Protein AF-A0A914HZN2-F1 (afdb_monomer)

Foldseek 3Di:
DDDPPPPPPPPPPPPVDPPDDDPVSVVVVVVVCVVVPVPDDDDQDPPCCCQAPLCNVFQVVQLVVQLVVLQVVCVVDNDFDADPVRHTDDDDPVSSVVSNVVSVVPQDPVRSVLSNLCNVRPDDPVCPSVCSPQQDDCPHVDHCPVVVVVVVSVVVVVVVVVVVVVVVVVVPPPDDPDPPDDDDDDDDDD

Solvent-accessible surface area (backbone atoms only — not comparable to full-atom values): 11892 Å² total; per-residue (Å²): 138,84,83,83,84,71,83,78,68,76,80,77,75,81,67,84,68,76,82,70,78,50,72,66,61,52,49,54,52,50,51,51,42,60,74,68,68,61,86,83,82,81,88,78,55,90,88,40,50,72,54,56,35,33,52,66,61,58,48,45,59,61,34,54,47,45,36,49,52,51,51,52,48,42,72,74,74,46,93,78,56,63,44,97,87,69,47,77,53,76,78,55,67,73,60,52,51,50,38,52,50,54,22,50,71,69,54,53,68,65,57,56,60,50,19,34,31,30,29,62,72,71,45,56,90,88,50,86,42,54,88,50,21,54,46,40,37,96,91,27,91,34,80,67,38,52,60,52,51,52,52,52,48,56,50,49,54,49,50,56,50,50,52,54,50,53,58,55,57,68,73,61,72,72,79,79,78,79,82,80,76,82,80,78,85,85,85,85,92,131

Structure (mmCIF, N/CA/C/O backbone):
data_AF-A0A914HZN2-F1
#
_entry.id   AF-A0A914HZN2-F1
#
loop_
_atom_site.group_PDB
_atom_site.id
_atom_site.type_symbol
_atom_site.label_atom_id
_atom_site.label_alt_id
_atom_site.label_comp_id
_atom_site.label_asym_id
_atom_site.label_entity_id
_atom_site.label_seq_id
_atom_site.pdbx_PDB_ins_code
_atom_site.Cartn_x
_atom_site.Cartn_y
_atom_site.Cartn_z
_atom_site.occupancy
_atom_site.B_iso_or_equiv
_atom_site.auth_seq_id
_atom_site.auth_comp_id
_atom_site.auth_asym_id
_atom_site.auth_atom_id
_atom_site.pdbx_PDB_model_num
ATOM 1 N N . MET A 1 1 ? 15.100 -20.086 57.185 1.00 41.56 1 MET A N 1
ATOM 2 C CA . MET A 1 1 ? 13.750 -20.554 56.815 1.00 41.56 1 MET A CA 1
ATOM 3 C C . MET A 1 1 ? 12.781 -19.550 57.388 1.00 41.56 1 MET A C 1
ATOM 5 O O . MET A 1 1 ? 12.739 -19.448 58.602 1.00 41.56 1 MET A O 1
ATOM 9 N N . SER A 1 2 ? 12.035 -18.754 56.647 1.00 44.22 2 SER A N 1
ATOM 10 C CA . SER A 1 2 ? 11.807 -18.583 55.203 1.00 44.22 2 SER A CA 1
ATOM 11 C C . SER A 1 2 ? 10.499 -17.806 55.208 1.00 44.22 2 SER A C 1
ATOM 13 O O . SER A 1 2 ? 9.574 -18.352 55.788 1.00 44.22 2 SER A O 1
ATOM 15 N N . ASP A 1 3 ? 10.451 -16.584 54.679 1.00 38.59 3 ASP A N 1
ATOM 16 C CA . ASP A 1 3 ? 9.211 -15.902 54.242 1.00 38.59 3 ASP A CA 1
ATOM 17 C C . ASP A 1 3 ? 9.520 -14.572 53.503 1.00 38.59 3 ASP A C 1
ATOM 19 O O . ASP A 1 3 ? 8.666 -13.698 53.390 1.00 38.59 3 ASP A O 1
ATOM 23 N N . GLU A 1 4 ? 10.734 -14.406 52.953 1.00 42.41 4 GLU A N 1
ATOM 24 C CA . GLU A 1 4 ? 11.092 -13.257 52.090 1.00 42.41 4 GLU A CA 1
ATOM 25 C C . GLU A 1 4 ? 10.932 -13.565 50.583 1.00 42.41 4 GLU A C 1
ATOM 27 O O . GLU A 1 4 ? 11.122 -12.690 49.746 1.00 42.41 4 GLU A O 1
ATOM 32 N N . ASP A 1 5 ? 10.487 -14.773 50.213 1.00 40.59 5 ASP A N 1
ATOM 33 C CA . ASP A 1 5 ? 10.400 -15.236 48.815 1.00 40.59 5 ASP A CA 1
ATOM 34 C C . ASP A 1 5 ? 8.997 -15.091 48.175 1.00 40.59 5 ASP A C 1
ATOM 36 O O . ASP A 1 5 ? 8.649 -15.842 47.261 1.00 40.59 5 ASP A O 1
ATOM 40 N N . SER A 1 6 ? 8.156 -14.144 48.625 1.00 42.09 6 SER A N 1
ATOM 41 C CA . SER A 1 6 ? 6.811 -13.935 48.035 1.00 42.09 6 SER A CA 1
ATOM 42 C C . SER A 1 6 ? 6.594 -12.620 47.278 1.00 42.09 6 SER A C 1
ATOM 44 O O . SER A 1 6 ? 5.532 -12.437 46.683 1.00 42.09 6 SER A O 1
ATOM 46 N N . GLU A 1 7 ? 7.612 -11.765 47.130 1.00 36.56 7 GLU A N 1
ATOM 47 C CA . GLU A 1 7 ? 7.589 -10.667 46.140 1.00 36.56 7 GLU A CA 1
ATOM 48 C C . GLU A 1 7 ? 7.890 -11.173 44.711 1.00 36.56 7 GLU A C 1
ATOM 50 O O . GLU A 1 7 ? 8.587 -10.568 43.899 1.00 36.56 7 GLU A O 1
ATOM 55 N N . LEU A 1 8 ? 7.269 -12.305 44.372 1.00 39.31 8 LEU A N 1
ATOM 56 C CA . LEU A 1 8 ? 6.990 -12.748 43.016 1.00 39.31 8 LEU A CA 1
ATOM 57 C C . LEU A 1 8 ? 5.826 -11.934 42.446 1.00 39.31 8 LEU A C 1
ATOM 59 O O . LEU A 1 8 ? 4.729 -12.441 42.233 1.00 39.31 8 LEU A O 1
ATOM 63 N N . VAL A 1 9 ? 6.089 -10.681 42.095 1.00 35.50 9 VAL A N 1
ATOM 64 C CA . VAL A 1 9 ? 5.456 -10.095 40.912 1.00 35.50 9 VAL A CA 1
ATOM 65 C C . VAL A 1 9 ? 6.556 -9.396 40.144 1.00 35.50 9 VAL A C 1
ATOM 67 O O . VAL A 1 9 ? 6.756 -8.189 40.245 1.00 35.50 9 VAL A O 1
ATOM 70 N N . 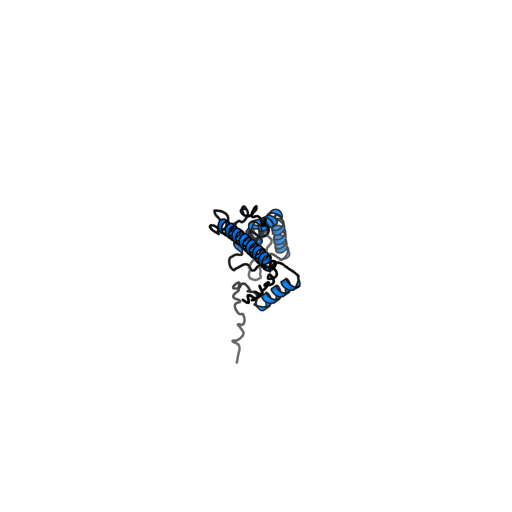GLN A 1 10 ? 7.287 -10.208 39.374 1.00 35.41 10 GLN A N 1
ATOM 71 C CA . GLN A 1 10 ? 8.093 -9.758 38.250 1.00 35.41 10 GLN A CA 1
ATOM 72 C C . GLN A 1 10 ? 7.369 -8.601 37.564 1.00 35.41 10 GLN A C 1
ATOM 74 O O . GLN A 1 10 ? 6.311 -8.784 36.952 1.00 35.41 10 GLN A O 1
ATOM 79 N N . GLN A 1 11 ? 7.954 -7.412 37.687 1.00 33.88 11 GLN A N 1
ATOM 80 C CA . GLN A 1 11 ? 7.671 -6.279 36.830 1.00 33.88 11 GLN A CA 1
ATOM 81 C C . GLN A 1 11 ? 7.782 -6.784 35.393 1.00 33.88 11 GLN A C 1
ATOM 83 O O . GLN A 1 11 ? 8.871 -7.012 34.867 1.00 33.88 11 GLN A O 1
ATOM 88 N N . ARG A 1 12 ? 6.629 -7.043 34.773 1.00 36.19 12 ARG A N 1
ATOM 89 C CA . ARG A 1 12 ? 6.537 -7.284 33.341 1.00 36.19 12 ARG A CA 1
ATOM 90 C C . ARG A 1 12 ? 6.877 -5.963 32.680 1.00 36.19 12 ARG A C 1
ATOM 92 O O . ARG A 1 12 ? 6.016 -5.113 32.483 1.00 36.19 12 ARG A O 1
ATOM 99 N N . ASP A 1 13 ? 8.153 -5.804 32.380 1.00 36.88 13 ASP A N 1
ATOM 100 C CA . ASP A 1 13 ? 8.644 -4.830 31.429 1.00 36.88 13 ASP A CA 1
ATOM 101 C C . ASP A 1 13 ? 8.030 -5.187 30.065 1.00 36.88 13 ASP A C 1
ATOM 103 O O . ASP A 1 13 ? 8.506 -6.063 29.337 1.00 36.88 13 ASP A O 1
ATOM 107 N N . ILE A 1 14 ? 6.884 -4.571 29.751 1.00 39.12 14 ILE A N 1
ATOM 108 C CA . ILE A 1 14 ? 6.213 -4.653 28.446 1.00 39.12 14 ILE A CA 1
ATOM 109 C C . ILE A 1 14 ? 6.992 -3.751 27.480 1.00 39.12 14 ILE A C 1
ATOM 111 O O . ILE A 1 14 ? 6.472 -2.819 26.866 1.00 39.12 14 ILE A O 1
ATOM 115 N N . SER A 1 15 ? 8.281 -4.033 27.326 1.00 40.44 15 SER A N 1
ATOM 116 C CA . SER A 1 15 ? 9.010 -3.623 26.145 1.00 40.44 15 SER A CA 1
ATOM 117 C C . SER A 1 15 ? 8.445 -4.452 25.000 1.00 40.44 15 SER A C 1
ATOM 119 O O . SER A 1 15 ? 8.522 -5.683 25.001 1.00 40.44 15 SER A O 1
ATOM 121 N N . LYS A 1 16 ? 7.795 -3.779 24.046 1.00 44.03 16 LYS A N 1
ATOM 122 C CA . LYS A 1 16 ? 7.265 -4.349 22.802 1.00 44.03 16 LYS A CA 1
ATOM 123 C C . LYS A 1 16 ? 8.414 -4.955 21.983 1.00 44.03 16 LYS A C 1
ATOM 125 O O . LYS A 1 16 ? 8.830 -4.390 20.973 1.00 44.03 16 LYS A O 1
ATOM 130 N N . LYS A 1 17 ? 8.946 -6.106 22.396 1.00 43.09 17 LYS A N 1
ATOM 131 C CA . LYS A 1 17 ? 9.848 -6.905 21.574 1.00 43.09 17 LYS A CA 1
ATOM 132 C C . LYS A 1 17 ? 9.019 -7.406 20.402 1.00 43.09 17 LYS A C 1
ATOM 134 O O . LYS A 1 17 ? 8.097 -8.199 20.578 1.00 43.09 17 LYS A O 1
ATOM 139 N N . ARG A 1 18 ? 9.321 -6.911 19.200 1.00 47.50 18 ARG A N 1
ATOM 140 C CA . ARG A 1 18 ? 8.868 -7.553 17.964 1.00 47.50 18 ARG A CA 1
ATOM 141 C C . ARG A 1 18 ? 9.298 -9.017 18.066 1.00 47.50 18 ARG A C 1
ATOM 143 O O . ARG A 1 18 ? 10.497 -9.279 18.122 1.00 47.50 18 ARG A O 1
ATOM 150 N N . ARG A 1 19 ? 8.345 -9.948 18.158 1.00 70.50 19 ARG A N 1
ATOM 151 C CA . ARG A 1 19 ? 8.640 -11.379 18.051 1.00 70.50 19 ARG A CA 1
ATOM 152 C C . ARG A 1 19 ? 9.216 -11.587 16.656 1.00 70.50 19 ARG A C 1
ATOM 154 O O . ARG A 1 19 ? 8.522 -11.386 15.664 1.00 70.50 19 ARG A O 1
ATOM 161 N N . ILE A 1 20 ? 10.506 -11.879 16.592 1.00 68.50 20 ILE A N 1
ATOM 162 C CA . ILE A 1 20 ? 11.148 -12.296 15.353 1.00 68.50 20 ILE A CA 1
ATOM 163 C C . ILE A 1 20 ? 10.803 -13.773 15.202 1.00 68.50 20 ILE A C 1
ATOM 165 O O . ILE A 1 20 ? 10.992 -14.525 16.158 1.00 68.50 20 ILE A O 1
ATOM 169 N N . PHE A 1 21 ? 10.270 -14.160 14.042 1.00 74.06 21 PHE A N 1
ATOM 170 C CA . PHE A 1 21 ? 10.053 -15.571 13.734 1.00 74.06 21 PHE A CA 1
ATOM 171 C C . PHE A 1 21 ? 11.355 -16.347 13.927 1.00 74.06 21 PHE A C 1
ATOM 173 O O . PHE A 1 21 ? 12.419 -15.884 13.489 1.00 74.06 21 PHE A O 1
ATOM 180 N N . THR A 1 22 ? 11.276 -17.504 14.577 1.00 82.56 22 THR A N 1
ATOM 181 C CA . THR A 1 22 ? 12.415 -18.414 14.698 1.00 82.56 22 THR A CA 1
ATOM 182 C C . THR A 1 22 ? 12.832 -18.914 13.314 1.00 82.56 22 THR A C 1
ATOM 184 O O . THR A 1 22 ? 12.123 -18.737 12.320 1.00 82.56 22 THR A O 1
ATOM 187 N N . ILE A 1 23 ? 14.027 -19.496 13.217 1.00 77.62 23 ILE A N 1
ATOM 188 C CA . ILE A 1 23 ? 14.482 -20.102 11.959 1.00 77.62 23 ILE A CA 1
ATOM 189 C C . ILE A 1 23 ? 13.521 -21.225 11.550 1.00 77.62 23 ILE A C 1
ATOM 191 O O . ILE A 1 23 ? 13.118 -21.267 10.392 1.00 77.62 23 ILE A O 1
ATOM 195 N N . ASP A 1 24 ? 13.082 -22.040 12.509 1.00 81.69 24 ASP A N 1
ATOM 196 C CA . ASP A 1 24 ? 12.152 -23.147 12.271 1.00 81.69 24 ASP A CA 1
ATOM 197 C C . ASP A 1 24 ? 10.799 -22.650 11.746 1.00 81.69 24 ASP A C 1
ATOM 199 O O . ASP A 1 24 ? 10.333 -23.120 10.714 1.00 81.69 24 ASP A O 1
ATOM 203 N N . GLU A 1 25 ? 10.227 -21.606 12.359 1.00 83.31 25 GLU A N 1
ATOM 204 C CA . GLU A 1 25 ? 8.972 -20.994 11.891 1.00 83.31 25 GLU A CA 1
ATOM 205 C C . GLU A 1 25 ? 9.106 -20.451 10.453 1.00 83.31 25 GLU A C 1
ATOM 207 O O . GLU A 1 25 ? 8.170 -20.524 9.659 1.00 83.31 25 GLU A O 1
ATOM 212 N N . LYS A 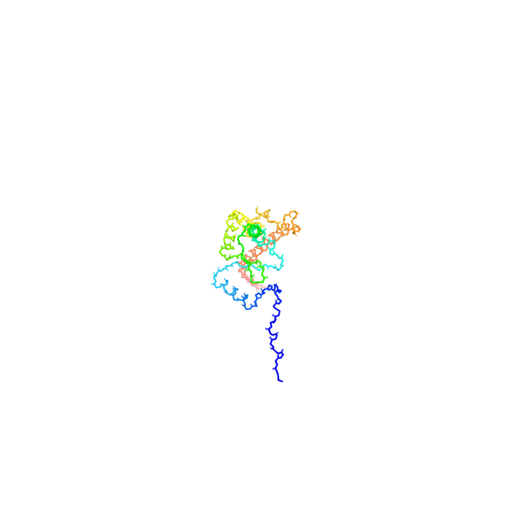1 26 ? 10.275 -19.908 10.080 1.00 81.56 26 LYS A N 1
ATOM 213 C CA . LYS A 1 26 ? 10.520 -19.449 8.701 1.00 81.56 26 LYS A CA 1
ATOM 214 C C . LYS A 1 26 ? 10.628 -20.615 7.721 1.00 81.56 26 LYS A C 1
ATOM 216 O O . LYS A 1 26 ? 10.146 -20.488 6.598 1.00 81.56 26 LYS A O 1
ATOM 221 N N . LEU A 1 27 ? 11.267 -21.715 8.119 1.00 82.56 27 LEU A N 1
ATOM 222 C CA . LEU A 1 27 ? 11.398 -22.914 7.289 1.00 82.56 27 LEU A CA 1
ATOM 223 C C . LEU A 1 27 ? 10.036 -23.566 7.040 1.00 82.56 27 LEU A C 1
ATOM 225 O O . LEU A 1 27 ? 9.721 -23.858 5.891 1.00 82.56 27 LEU A O 1
ATOM 229 N N . GLU A 1 28 ? 9.191 -23.675 8.068 1.00 88.00 28 GLU A N 1
ATOM 230 C CA . GLU A 1 28 ? 7.821 -24.185 7.933 1.00 88.00 28 GLU A CA 1
ATOM 231 C C . GLU A 1 28 ? 7.002 -23.376 6.917 1.00 88.00 28 GLU A C 1
ATOM 233 O O . GLU A 1 28 ? 6.305 -23.943 6.076 1.00 88.00 28 GLU A O 1
ATOM 238 N N . VAL A 1 29 ? 7.126 -22.044 6.935 1.00 83.56 29 VAL A N 1
ATOM 239 C CA . VAL A 1 29 ? 6.466 -21.175 5.948 1.00 83.56 29 VAL A CA 1
ATOM 240 C C . VAL A 1 29 ? 7.005 -21.420 4.537 1.00 83.56 29 VAL A C 1
ATOM 242 O O . VAL A 1 29 ? 6.224 -21.481 3.588 1.00 83.56 29 VAL A O 1
ATOM 245 N N . LEU A 1 30 ? 8.321 -21.576 4.368 1.00 81.44 30 LEU A N 1
ATOM 246 C CA . LEU A 1 30 ? 8.914 -21.853 3.055 1.00 81.44 30 LEU A CA 1
ATOM 247 C C . LEU A 1 30 ? 8.470 -23.212 2.506 1.00 81.44 30 LEU A C 1
ATOM 249 O O . LEU A 1 30 ? 8.163 -23.319 1.319 1.00 81.44 30 LEU A O 1
ATOM 253 N N . ASP A 1 31 ? 8.397 -24.233 3.352 1.00 85.62 31 ASP A N 1
ATOM 254 C CA . ASP A 1 31 ? 7.941 -25.565 2.957 1.00 85.62 31 ASP A CA 1
ATOM 255 C C . ASP A 1 31 ? 6.438 -25.579 2.647 1.00 85.62 31 ASP A C 1
ATOM 257 O O . ASP A 1 31 ? 6.000 -26.204 1.674 1.00 85.62 31 ASP A O 1
ATOM 261 N N . PHE A 1 32 ? 5.642 -24.797 3.379 1.00 86.88 32 PHE A N 1
ATOM 262 C CA . PHE A 1 32 ? 4.246 -24.541 3.034 1.00 86.88 32 PHE A CA 1
ATOM 263 C C . PHE A 1 32 ? 4.108 -23.886 1.647 1.00 86.88 32 PHE A C 1
ATOM 265 O O . PHE A 1 32 ? 3.322 -24.351 0.822 1.00 86.88 32 PHE A O 1
ATOM 272 N N . ILE A 1 33 ? 4.901 -22.850 1.348 1.00 83.25 33 ILE A N 1
ATOM 273 C CA . ILE A 1 33 ? 4.879 -22.162 0.044 1.00 83.25 33 ILE A CA 1
ATOM 274 C C . ILE A 1 33 ? 5.223 -23.133 -1.095 1.00 83.25 33 ILE A C 1
ATOM 276 O O . ILE A 1 33 ? 4.515 -23.176 -2.104 1.00 83.25 33 ILE A O 1
ATOM 280 N N . LYS A 1 34 ? 6.265 -23.955 -0.910 1.00 81.25 34 LYS A N 1
ATOM 281 C CA . LYS A 1 34 ? 6.685 -24.971 -1.889 1.00 81.25 34 LYS A CA 1
ATOM 282 C C . LYS A 1 34 ? 5.604 -26.030 -2.115 1.00 81.25 34 LYS A C 1
ATOM 284 O O . LYS A 1 34 ? 5.332 -26.387 -3.258 1.00 81.25 34 LYS A O 1
ATOM 289 N N . SER A 1 35 ? 4.967 -26.513 -1.046 1.00 86.31 35 SER A N 1
ATOM 290 C CA . SER A 1 35 ? 3.929 -27.555 -1.131 1.00 86.31 35 SER A CA 1
ATOM 291 C C . SER A 1 35 ? 2.637 -27.087 -1.810 1.00 86.31 35 SER A C 1
ATOM 293 O O . SER A 1 35 ? 1.926 -27.908 -2.384 1.00 86.31 35 SER A O 1
ATOM 295 N N . HIS A 1 36 ? 2.352 -25.781 -1.818 1.00 83.31 36 HIS A N 1
ATOM 296 C CA . HIS A 1 36 ? 1.136 -25.214 -2.415 1.00 83.31 36 HIS A CA 1
ATOM 297 C C . HIS A 1 36 ? 1.322 -24.697 -3.850 1.00 83.31 36 HIS A C 1
ATOM 299 O O . HIS A 1 36 ? 0.460 -23.987 -4.364 1.00 83.31 36 HIS A O 1
ATOM 305 N N . SER A 1 37 ? 2.415 -25.067 -4.530 1.00 74.38 37 SER A N 1
ATOM 306 C CA . SER A 1 37 ? 2.682 -24.678 -5.928 1.00 74.38 37 SER A CA 1
ATOM 307 C C . SER A 1 37 ? 2.645 -23.162 -6.174 1.00 74.38 37 SER A C 1
ATOM 309 O O . SER A 1 37 ? 2.276 -22.714 -7.262 1.00 74.38 37 SER A O 1
ATOM 311 N N . ILE A 1 38 ? 3.038 -22.354 -5.185 1.00 75.19 38 ILE A N 1
ATOM 312 C CA . ILE A 1 38 ? 3.306 -20.931 -5.408 1.00 75.19 38 ILE A CA 1
ATOM 313 C C . ILE A 1 38 ? 4.597 -20.864 -6.232 1.00 75.19 38 ILE A C 1
ATOM 315 O O . ILE A 1 38 ? 5.691 -21.047 -5.705 1.00 75.19 38 ILE A O 1
ATOM 319 N N . LYS A 1 39 ? 4.447 -20.688 -7.549 1.00 64.19 39 LYS A N 1
ATOM 320 C CA . LYS A 1 39 ? 5.543 -20.816 -8.525 1.00 64.19 39 LYS A CA 1
ATOM 321 C C . LYS A 1 39 ? 6.566 -19.684 -8.445 1.00 64.19 39 LYS A C 1
ATOM 323 O O . LYS A 1 39 ? 7.721 -19.891 -8.792 1.00 64.19 39 LYS A O 1
ATOM 328 N N . GLU A 1 40 ? 6.150 -18.513 -7.971 1.00 70.31 40 GLU A N 1
ATOM 329 C CA . GLU A 1 40 ? 6.962 -17.299 -7.991 1.00 70.31 40 GLU A CA 1
ATOM 330 C C . GLU A 1 40 ? 6.923 -16.626 -6.619 1.00 70.31 40 GLU A C 1
ATOM 332 O O . GLU A 1 40 ? 5.993 -15.899 -6.269 1.00 70.31 40 GLU A O 1
ATOM 337 N N . ALA A 1 41 ? 7.945 -16.903 -5.813 1.00 73.69 41 ALA A 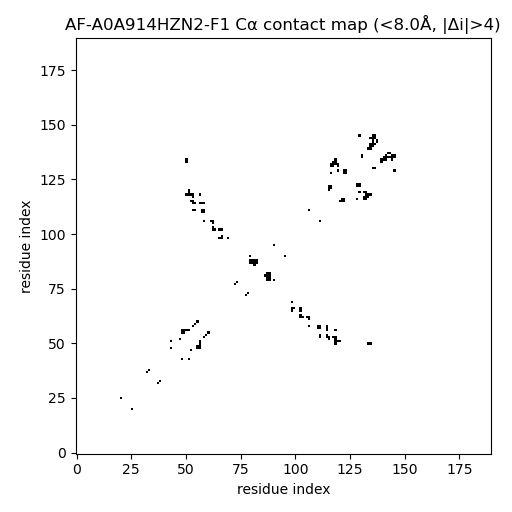N 1
ATOM 338 C CA . ALA A 1 41 ? 8.211 -16.203 -4.566 1.00 73.69 41 ALA A CA 1
ATOM 339 C C . ALA A 1 41 ? 9.581 -15.530 -4.678 1.00 73.69 41 ALA A C 1
ATOM 341 O O . ALA A 1 41 ? 10.564 -16.181 -5.027 1.00 73.69 41 ALA A O 1
ATOM 342 N N . THR A 1 42 ? 9.650 -14.234 -4.371 1.00 77.50 42 THR A N 1
ATOM 343 C CA . THR A 1 42 ? 10.908 -13.478 -4.383 1.00 77.50 42 THR A CA 1
ATOM 344 C C . THR A 1 42 ? 11.294 -13.050 -2.973 1.00 77.50 42 THR A C 1
ATOM 346 O O . THR A 1 42 ? 10.437 -12.706 -2.153 1.00 77.50 42 THR A O 1
ATOM 349 N N . ILE A 1 43 ? 12.592 -13.066 -2.675 1.00 83.00 43 ILE A N 1
ATOM 350 C CA . ILE A 1 43 ? 13.113 -12.590 -1.392 1.00 83.00 43 ILE A CA 1
ATOM 351 C C . ILE A 1 43 ? 13.293 -11.077 -1.490 1.00 83.00 43 ILE A C 1
ATOM 353 O O . ILE A 1 43 ? 14.122 -10.591 -2.254 1.00 83.00 43 ILE A O 1
ATOM 357 N N . VAL A 1 44 ? 12.546 -10.324 -0.683 1.00 86.00 44 VAL A N 1
ATOM 358 C CA . VAL A 1 44 ? 12.720 -8.870 -0.575 1.00 86.00 44 VAL A CA 1
ATOM 359 C C . VAL A 1 44 ? 13.869 -8.571 0.395 1.00 86.00 44 VAL A C 1
ATOM 361 O O . VAL A 1 44 ? 13.774 -8.947 1.568 1.00 86.00 44 VAL A O 1
ATOM 364 N N . PRO A 1 45 ? 14.939 -7.876 -0.036 1.00 86.75 45 PRO A N 1
ATOM 365 C CA . PRO A 1 45 ? 16.029 -7.512 0.859 1.00 86.75 45 PRO A CA 1
ATOM 366 C C . PRO A 1 45 ? 15.571 -6.592 1.998 1.00 86.75 45 PRO A C 1
ATOM 368 O O . PRO A 1 45 ? 14.596 -5.838 1.890 1.00 86.75 45 PRO A O 1
ATOM 371 N N . GLY A 1 46 ? 16.315 -6.616 3.104 1.00 86.94 46 GLY A N 1
ATOM 372 C CA . GLY A 1 46 ? 16.056 -5.738 4.244 1.00 86.94 46 GLY A CA 1
ATOM 373 C C . GLY A 1 46 ? 16.060 -4.261 3.836 1.00 86.94 46 GLY A C 1
ATOM 374 O O . GLY A 1 46 ? 16.971 -3.794 3.164 1.00 86.94 46 GLY A O 1
ATOM 375 N N . GLY A 1 47 ? 15.031 -3.513 4.244 1.00 88.69 47 GLY A N 1
ATOM 376 C CA . GLY A 1 47 ? 14.893 -2.087 3.919 1.00 88.69 47 GLY A CA 1
ATOM 377 C C . GLY A 1 47 ? 14.265 -1.785 2.552 1.00 88.69 47 GLY A C 1
ATOM 378 O O . GLY A 1 47 ? 13.953 -0.622 2.289 1.00 88.69 47 GLY A O 1
ATOM 379 N N . CYS A 1 48 ? 14.005 -2.804 1.723 1.00 90.12 48 CYS A N 1
ATOM 380 C CA . CYS A 1 48 ? 13.402 -2.635 0.397 1.00 90.12 48 CYS A CA 1
ATOM 381 C C . CYS A 1 48 ? 11.868 -2.675 0.392 1.00 90.12 48 CYS A C 1
ATOM 383 O O . CYS A 1 48 ? 11.255 -2.281 -0.596 1.00 90.12 48 CYS A O 1
ATOM 385 N N . THR A 1 49 ? 11.233 -3.072 1.498 1.00 90.44 49 THR A N 1
ATOM 386 C CA . THR A 1 49 ? 9.769 -3.099 1.675 1.00 90.44 49 THR A CA 1
ATOM 387 C C . THR A 1 49 ? 9.068 -1.838 1.165 1.00 90.44 49 THR A C 1
ATOM 389 O O . THR A 1 49 ? 8.110 -1.919 0.403 1.00 90.44 49 THR A O 1
ATOM 392 N N . LYS A 1 50 ? 9.602 -0.661 1.512 1.00 90.69 50 LYS A N 1
ATOM 393 C CA . LYS A 1 50 ? 9.060 0.651 1.122 1.00 90.69 50 LYS A CA 1
ATOM 394 C C . LYS A 1 50 ? 9.145 0.959 -0.378 1.00 90.69 50 LYS A C 1
ATOM 396 O O . LYS A 1 50 ? 8.672 2.007 -0.796 1.00 90.69 50 LYS A O 1
ATOM 401 N N . PHE A 1 51 ? 9.798 0.107 -1.162 1.00 92.50 51 PHE A N 1
ATOM 402 C CA . PHE A 1 51 ? 9.931 0.255 -2.607 1.00 92.50 51 PHE A CA 1
ATOM 403 C C . PHE A 1 51 ? 9.095 -0.778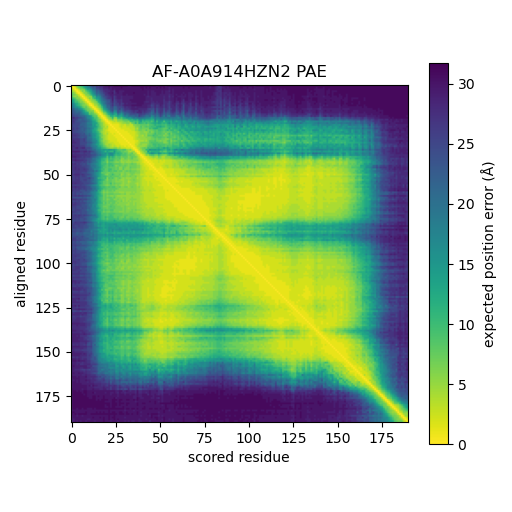 -3.352 1.00 92.50 51 PHE A C 1
ATOM 405 O O . PHE A 1 51 ? 8.402 -0.413 -4.293 1.00 92.50 51 PHE A O 1
ATOM 412 N N . VAL A 1 52 ? 9.144 -2.039 -2.920 1.00 92.38 52 VAL A N 1
ATOM 413 C CA . VAL A 1 52 ? 8.605 -3.156 -3.709 1.00 92.38 52 VAL A CA 1
ATOM 414 C C . VAL A 1 52 ? 7.359 -3.805 -3.110 1.00 92.38 52 VAL A C 1
ATOM 416 O O . VAL A 1 52 ? 6.713 -4.591 -3.788 1.00 92.38 52 VAL A O 1
ATOM 419 N N . GLN A 1 53 ? 6.976 -3.512 -1.861 1.00 93.31 53 GLN A N 1
ATOM 420 C CA . GLN A 1 53 ? 5.765 -4.096 -1.271 1.00 93.31 53 GLN A CA 1
ATOM 421 C C . GLN A 1 53 ? 4.569 -3.163 -1.458 1.00 93.31 53 GLN A C 1
ATOM 423 O O . GLN A 1 53 ? 4.414 -2.164 -0.755 1.00 93.31 53 GLN A O 1
ATOM 428 N N . ALA A 1 54 ? 3.684 -3.545 -2.380 1.00 95.06 54 ALA A N 1
ATOM 429 C CA . ALA A 1 54 ? 2.503 -2.791 -2.802 1.00 95.06 54 ALA A CA 1
ATOM 430 C C . ALA A 1 54 ? 1.649 -2.265 -1.631 1.00 95.06 54 ALA A C 1
ATOM 432 O O . ALA A 1 54 ? 1.221 -1.105 -1.624 1.00 95.06 54 ALA A O 1
ATOM 433 N N . ALA A 1 55 ? 1.487 -3.093 -0.594 1.00 94.81 55 ALA A N 1
ATOM 434 C CA . ALA A 1 55 ? 0.803 -2.725 0.638 1.00 94.81 55 ALA A CA 1
ATOM 435 C C . ALA A 1 55 ? 1.430 -1.516 1.330 1.00 94.81 55 ALA A C 1
ATOM 437 O O . ALA A 1 55 ? 0.759 -0.501 1.533 1.00 94.81 55 ALA A O 1
ATOM 438 N N . ASP A 1 56 ? 2.712 -1.618 1.676 1.00 94.00 56 ASP A N 1
ATOM 439 C CA . ASP A 1 56 ? 3.425 -0.580 2.414 1.00 94.00 56 ASP A CA 1
ATOM 440 C C . ASP A 1 56 ? 3.604 0.698 1.601 1.00 94.00 56 ASP A C 1
ATOM 442 O O . ASP A 1 56 ? 3.546 1.785 2.173 1.00 94.00 56 ASP A O 1
ATOM 446 N N . VAL A 1 57 ? 3.741 0.580 0.279 1.00 93.50 57 VAL A N 1
ATOM 447 C CA . VAL A 1 57 ? 3.849 1.731 -0.624 1.00 93.50 57 VAL A CA 1
ATOM 448 C C . VAL A 1 57 ? 2.534 2.501 -0.723 1.00 93.50 57 VAL A C 1
ATOM 450 O O . VAL A 1 57 ? 2.537 3.728 -0.681 1.00 93.50 57 VAL A O 1
ATOM 453 N N . SER A 1 58 ? 1.398 1.813 -0.875 1.00 95.75 58 SER A N 1
ATOM 454 C CA . SER A 1 58 ? 0.191 2.481 -1.384 1.00 95.75 58 SER A CA 1
ATOM 455 C C . SER A 1 58 ? -0.963 2.593 -0.399 1.00 95.75 58 SER A C 1
ATOM 457 O O . SER A 1 58 ? -1.596 3.653 -0.330 1.00 95.75 58 SER A O 1
ATOM 459 N N . TRP A 1 59 ? -1.308 1.519 0.314 1.00 96.75 59 TRP A N 1
ATOM 460 C CA . TRP A 1 59 ? -2.600 1.436 1.009 1.00 96.75 59 TRP A CA 1
ATOM 461 C C . TRP A 1 59 ? -2.516 1.122 2.504 1.00 96.75 59 TRP A C 1
ATOM 463 O O . TRP A 1 59 ? -3.451 1.446 3.232 1.00 96.75 59 TRP A O 1
ATOM 473 N N . ASN A 1 60 ? -1.392 0.615 3.013 1.00 96.50 60 ASN A N 1
ATOM 474 C CA . ASN A 1 60 ? -1.229 0.328 4.440 1.00 96.50 60 ASN A CA 1
ATOM 475 C C . ASN A 1 60 ? -1.255 1.611 5.293 1.00 96.50 60 ASN A C 1
ATOM 477 O O . ASN A 1 60 ? -1.831 1.635 6.380 1.00 96.50 60 ASN A O 1
ATOM 481 N N . ALA A 1 61 ? -0.660 2.701 4.795 1.00 96.06 61 ALA A N 1
ATOM 482 C CA . ALA A 1 61 ? -0.687 4.000 5.467 1.00 96.06 61 ALA A CA 1
ATOM 483 C C . ALA A 1 61 ? -2.116 4.565 5.627 1.00 96.06 61 ALA A C 1
ATOM 485 O O . ALA A 1 61 ? -2.504 4.819 6.770 1.00 96.06 61 ALA A O 1
ATOM 486 N N . PRO A 1 62 ? -2.930 4.722 4.560 1.00 97.56 62 PRO A N 1
ATOM 487 C CA . PRO A 1 62 ? -4.30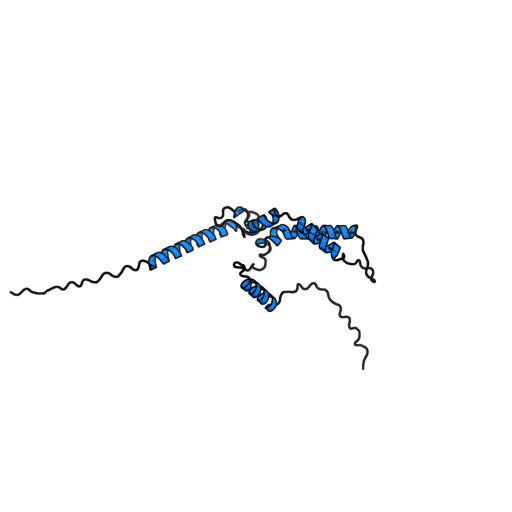9 5.191 4.711 1.00 97.56 62 PRO A CA 1
ATOM 488 C C . PRO A 1 62 ? -5.192 4.212 5.497 1.00 97.56 62 PRO A C 1
ATOM 490 O O . PRO A 1 62 ? -5.991 4.663 6.313 1.00 97.56 62 PRO A O 1
ATOM 493 N N . PHE A 1 63 ? -4.992 2.898 5.357 1.00 98.38 63 P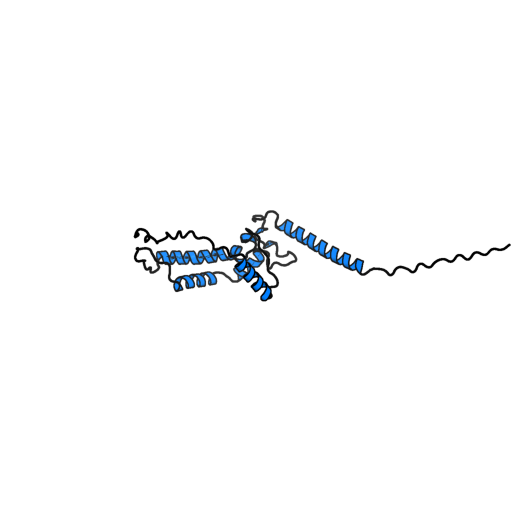HE A N 1
ATOM 494 C CA . PHE A 1 63 ? -5.678 1.892 6.176 1.00 98.38 63 PHE A CA 1
ATOM 495 C C . PHE A 1 63 ? -5.428 2.117 7.679 1.00 98.38 63 PHE A C 1
ATOM 497 O O . PHE A 1 63 ? -6.362 2.278 8.468 1.00 98.38 63 PHE A O 1
ATOM 504 N N . LYS A 1 64 ? -4.154 2.235 8.083 1.00 97.62 64 LYS A N 1
ATOM 505 C CA . LYS A 1 64 ? -3.767 2.533 9.474 1.00 97.62 64 LYS A CA 1
ATOM 506 C C . LYS A 1 64 ? -4.268 3.900 9.940 1.00 97.62 64 LYS A C 1
ATOM 508 O O . LYS A 1 64 ? -4.624 4.047 11.108 1.00 97.62 64 LYS A O 1
ATOM 513 N N . ALA A 1 65 ? -4.282 4.899 9.057 1.00 98.31 65 ALA A N 1
ATOM 514 C CA . ALA A 1 65 ? -4.787 6.232 9.372 1.00 98.31 65 ALA A CA 1
ATOM 515 C C . ALA A 1 65 ? -6.292 6.209 9.672 1.00 98.31 65 ALA A C 1
ATOM 517 O O . ALA A 1 65 ? -6.717 6.819 10.648 1.00 98.31 65 ALA A O 1
ATOM 518 N N . LYS A 1 66 ? -7.082 5.446 8.908 1.00 98.31 66 LYS A N 1
ATOM 519 C CA . LYS A 1 66 ? -8.525 5.306 9.134 1.00 98.31 66 LYS A CA 1
ATOM 520 C C . LYS A 1 66 ? -8.848 4.589 10.447 1.00 98.31 66 LYS A C 1
ATOM 522 O O . LYS A 1 66 ? -9.748 5.017 11.164 1.00 98.31 66 LYS A O 1
ATOM 527 N N . ILE A 1 67 ? -8.093 3.549 10.812 1.00 98.06 67 ILE A N 1
ATOM 528 C CA . ILE A 1 67 ? -8.227 2.905 12.135 1.00 98.06 67 ILE A CA 1
ATOM 529 C C . ILE A 1 67 ? -7.878 3.897 13.250 1.00 98.06 67 ILE A C 1
ATOM 531 O O . ILE A 1 67 ? -8.592 3.984 14.246 1.00 98.06 67 ILE A O 1
ATOM 535 N N . ARG A 1 68 ? -6.797 4.671 13.084 1.00 97.88 68 ARG A N 1
ATOM 536 C CA . ARG A 1 68 ? -6.392 5.685 14.066 1.00 97.88 68 ARG A CA 1
ATOM 537 C C . ARG A 1 68 ? -7.467 6.755 14.256 1.00 97.88 68 ARG A C 1
ATOM 539 O O . ARG A 1 68 ? -7.792 7.060 15.394 1.00 97.88 68 ARG A O 1
ATOM 546 N N . GLN A 1 69 ? -8.043 7.256 13.166 1.00 98.12 69 GLN A N 1
ATOM 547 C CA . GLN A 1 69 ? -9.133 8.230 13.209 1.00 98.12 69 GLN A CA 1
ATOM 548 C C . GLN A 1 69 ? -10.330 7.703 14.014 1.00 98.12 69 GLN A C 1
ATOM 550 O O . GLN A 1 69 ? -10.868 8.414 14.853 1.00 98.12 69 GLN A O 1
ATOM 555 N N . GLN A 1 70 ? -10.730 6.448 13.790 1.00 97.44 70 GLN A N 1
ATOM 556 C CA . GLN A 1 70 ? -11.845 5.833 14.520 1.00 97.44 70 GLN A CA 1
ATOM 557 C C . GLN A 1 70 ? -11.526 5.616 16.001 1.00 97.44 70 GLN A C 1
ATOM 559 O O . GLN A 1 70 ? -12.379 5.823 16.860 1.00 97.44 70 GLN A O 1
ATOM 564 N N . TYR A 1 71 ? -10.283 5.250 16.315 1.00 96.06 71 TYR A N 1
ATOM 565 C CA . TYR A 1 71 ? -9.829 5.168 17.697 1.00 96.06 71 TYR A CA 1
ATOM 566 C C . TYR A 1 71 ? -9.867 6.534 18.394 1.00 96.06 71 TYR A C 1
ATOM 568 O O . TYR A 1 71 ? -10.318 6.620 19.532 1.00 96.06 71 TYR A O 1
ATOM 576 N N . GLU A 1 72 ? -9.411 7.597 17.729 1.00 96.12 72 GLU A N 1
ATOM 577 C CA . GLU A 1 72 ? -9.451 8.967 18.256 1.00 96.12 72 GLU A CA 1
ATOM 578 C C . GLU A 1 72 ? -10.890 9.437 18.489 1.00 96.12 72 GLU A C 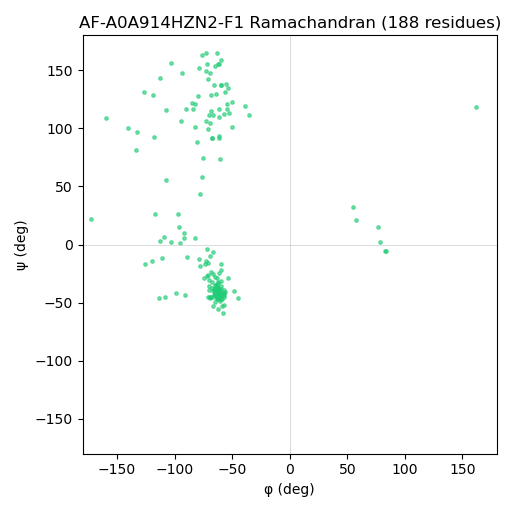1
ATOM 580 O O . GLU A 1 72 ? -11.190 9.972 19.554 1.00 96.12 72 GLU A O 1
ATOM 585 N N . ASP A 1 73 ? -11.792 9.158 17.549 1.00 96.06 73 ASP A N 1
ATOM 586 C CA . ASP A 1 73 ? -13.215 9.469 17.684 1.00 96.06 73 ASP A CA 1
ATOM 587 C C . ASP A 1 73 ? -13.858 8.724 18.863 1.00 96.06 73 ASP A C 1
ATOM 589 O O . ASP A 1 73 ? -14.491 9.330 19.728 1.00 96.06 73 ASP A O 1
ATOM 593 N N . TRP A 1 74 ? -13.596 7.423 18.992 1.00 95.56 74 TRP A N 1
ATOM 594 C CA . TRP A 1 74 ? -14.035 6.643 20.148 1.00 95.56 74 TRP A CA 1
ATOM 595 C C . TRP A 1 74 ? -13.410 7.139 21.462 1.00 95.56 74 TRP A C 1
ATOM 597 O O . TRP A 1 74 ? -14.053 7.132 22.512 1.00 95.56 74 TRP A O 1
ATOM 607 N N . MET A 1 75 ? -12.177 7.642 21.423 1.00 93.44 75 MET A N 1
ATOM 608 C CA . MET A 1 75 ? -11.539 8.283 22.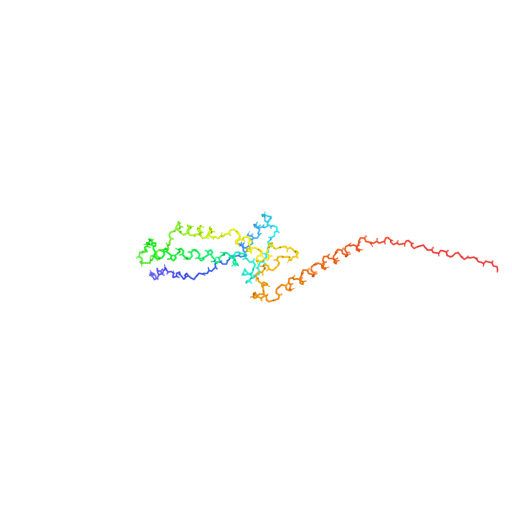570 1.00 93.44 75 MET A CA 1
ATOM 609 C C . MET A 1 75 ? -12.140 9.647 22.926 1.00 93.44 75 MET A C 1
ATOM 611 O O . MET A 1 75 ? -11.913 10.109 24.043 1.00 93.44 75 MET A O 1
ATOM 615 N N . LEU A 1 76 ? -12.916 10.292 22.065 1.00 94.50 76 LEU A N 1
ATOM 616 C CA . LEU A 1 76 ? -13.602 11.543 22.397 1.00 94.50 76 LEU A CA 1
ATOM 617 C C . LEU A 1 76 ? -15.066 11.305 22.772 1.00 94.50 76 LEU A C 1
ATOM 619 O O . LEU A 1 76 ? -15.543 11.879 23.749 1.00 94.50 76 LEU A O 1
ATOM 623 N N . HIS A 1 77 ? -15.749 10.423 22.044 1.00 94.00 77 HIS A N 1
ATOM 624 C CA . HIS A 1 77 ? -17.207 10.292 22.084 1.00 94.00 77 HIS A CA 1
ATOM 625 C C . HIS A 1 77 ? -17.703 8.910 22.530 1.00 94.00 77 HIS A C 1
ATOM 627 O O . HIS A 1 77 ? -18.882 8.750 22.836 1.00 94.00 77 HIS A O 1
ATOM 633 N N . GLY A 1 78 ? -16.832 7.900 22.557 1.00 90.06 78 GLY A N 1
ATOM 634 C CA . GLY A 1 78 ? -17.212 6.527 22.874 1.00 90.06 78 GLY A CA 1
ATOM 635 C C . GLY A 1 78 ? -17.531 6.314 24.352 1.00 90.06 78 GLY A C 1
ATOM 636 O O . GLY A 1 78 ? -16.932 6.934 25.233 1.00 90.06 78 GLY A O 1
ATOM 637 N N . GLU A 1 79 ? -18.435 5.373 24.633 1.00 88.69 79 GLU A N 1
ATOM 638 C CA . GLU A 1 79 ? -18.647 4.873 25.990 1.00 88.69 79 GLU A CA 1
ATOM 639 C C . GLU A 1 79 ? -17.431 4.067 26.450 1.00 88.69 79 GLU A C 1
ATOM 641 O O . GLU A 1 79 ? -16.965 3.148 25.765 1.00 88.69 79 GLU A O 1
ATOM 646 N N . LYS A 1 80 ? -16.905 4.413 27.629 1.00 90.06 80 LYS A N 1
ATOM 647 C CA . LYS A 1 80 ? -15.679 3.815 28.155 1.00 90.06 80 LYS A CA 1
ATOM 648 C C . LYS A 1 80 ? -15.890 3.263 29.543 1.00 90.06 80 LYS A C 1
ATOM 650 O O . LYS A 1 80 ? -16.353 3.941 30.453 1.00 90.06 80 LYS A O 1
ATOM 655 N N . THR A 1 81 ? -15.439 2.033 29.707 1.00 89.94 81 THR A N 1
ATOM 656 C CA . THR A 1 81 ? -15.302 1.396 31.014 1.00 89.94 81 THR A CA 1
ATOM 657 C C . THR A 1 81 ? -13.893 1.600 31.554 1.00 89.94 81 THR A C 1
ATOM 659 O O . THR A 1 81 ? -12.923 1.608 30.790 1.00 89.94 81 THR A O 1
ATOM 662 N N . THR A 1 82 ? -13.761 1.704 32.871 1.00 91.81 82 THR A N 1
ATOM 663 C CA . THR A 1 82 ? -12.469 1.815 33.549 1.00 91.81 82 THR A CA 1
ATOM 664 C C . THR A 1 82 ? -12.054 0.487 34.190 1.00 91.81 82 THR A C 1
ATOM 666 O O . THR A 1 82 ? -12.854 -0.421 34.435 1.00 91.81 82 THR A O 1
ATOM 669 N N . THR A 1 83 ? -10.753 0.310 34.397 1.00 92.06 83 THR A N 1
ATOM 670 C CA . THR A 1 83 ? -10.208 -0.742 35.264 1.00 92.06 83 THR A CA 1
ATOM 671 C C . THR A 1 83 ? -10.458 -0.387 36.729 1.00 92.06 83 THR A C 1
ATOM 673 O O . THR A 1 83 ? -10.671 0.783 37.040 1.00 92.06 83 THR A O 1
ATOM 676 N N . SER A 1 84 ? -10.321 -1.351 37.641 1.00 91.69 84 SER A N 1
ATOM 677 C CA . SER A 1 84 ? -10.331 -1.084 39.089 1.00 91.69 84 SER A CA 1
ATOM 678 C C . SER A 1 84 ? -9.305 -0.021 39.512 1.00 91.69 84 SER A C 1
ATOM 680 O O . SER A 1 84 ? -9.546 0.720 40.454 1.00 91.69 84 SER A O 1
ATOM 682 N N . SER A 1 85 ? -8.197 0.108 38.777 1.00 93.50 85 SER A N 1
ATOM 683 C CA . SER A 1 85 ? -7.149 1.119 38.979 1.00 93.50 85 SER A CA 1
ATOM 684 C C . SER A 1 85 ? -7.458 2.494 38.358 1.00 93.50 85 SER A C 1
ATOM 686 O O . SER A 1 85 ? -6.576 3.342 38.309 1.00 93.50 85 SER A O 1
ATOM 688 N N . GLY A 1 86 ? -8.658 2.711 37.807 1.00 91.19 86 GLY A N 1
ATOM 689 C CA . GLY A 1 86 ? -9.071 3.985 37.197 1.00 91.19 86 GLY A CA 1
ATOM 690 C C . GLY A 1 86 ? -8.631 4.216 35.742 1.00 91.19 86 GLY A C 1
ATOM 691 O O . GLY A 1 86 ? -9.080 5.174 35.120 1.00 91.19 86 GLY A O 1
ATOM 692 N N . ASN A 1 87 ? -7.819 3.334 35.151 1.00 91.00 87 ASN A N 1
ATOM 693 C CA . ASN A 1 87 ? -7.402 3.458 33.748 1.00 91.00 87 ASN A CA 1
ATOM 694 C C . ASN A 1 87 ? -8.554 3.168 32.774 1.00 91.00 87 ASN A C 1
ATOM 696 O O . ASN A 1 87 ? -9.337 2.244 32.995 1.00 91.00 87 ASN A O 1
ATOM 700 N N . THR A 1 88 ? -8.628 3.903 31.662 1.00 90.56 88 THR A N 1
ATOM 701 C CA . THR A 1 88 ? -9.566 3.606 30.563 1.00 90.56 88 THR A CA 1
ATOM 702 C C . THR A 1 88 ? -9.224 2.250 29.941 1.00 90.56 88 THR A C 1
ATOM 704 O O . THR A 1 88 ? -8.066 1.995 29.606 1.00 90.56 88 THR A O 1
ATOM 707 N N . ARG A 1 89 ? -10.212 1.360 29.798 1.00 91.44 89 ARG A N 1
ATOM 708 C CA . ARG A 1 89 ? -10.025 0.074 29.108 1.00 91.44 89 ARG A CA 1
ATOM 709 C C . ARG A 1 89 ? -9.889 0.290 27.604 1.00 91.44 89 ARG A C 1
ATOM 711 O O . ARG A 1 89 ? -10.396 1.270 27.077 1.00 91.44 89 ARG A O 1
ATOM 718 N N . ALA A 1 90 ? -9.228 -0.639 26.918 1.00 91.44 90 ALA A N 1
ATOM 719 C CA . ALA A 1 90 ? -9.208 -0.655 25.458 1.00 91.44 90 ALA A CA 1
ATOM 720 C C . ALA A 1 90 ? -10.625 -0.837 24.890 1.00 91.44 90 ALA A C 1
ATOM 722 O O . ALA A 1 90 ? -11.492 -1.414 25.553 1.00 91.44 90 ALA A O 1
ATOM 723 N N . ALA A 1 91 ? -10.834 -0.378 23.654 1.00 92.75 91 ALA A N 1
ATOM 724 C CA . ALA A 1 91 ? -12.075 -0.627 22.935 1.00 92.75 91 ALA A CA 1
ATOM 725 C C . ALA A 1 91 ? -12.355 -2.140 22.863 1.00 92.75 91 ALA A C 1
ATOM 727 O O . ALA A 1 91 ? -11.425 -2.927 22.646 1.00 92.75 91 ALA A O 1
ATOM 728 N N . PRO A 1 92 ? -13.612 -2.571 23.061 1.00 92.56 92 PRO A N 1
ATOM 729 C CA . PRO A 1 92 ? -13.957 -3.981 22.984 1.00 92.56 92 PRO A CA 1
ATOM 730 C C . PRO A 1 92 ? -13.757 -4.512 21.557 1.00 92.56 92 PRO A C 1
ATOM 732 O O . PRO A 1 92 ? -13.816 -3.768 20.576 1.00 92.56 92 PRO A O 1
ATOM 735 N N . MET A 1 93 ? -13.510 -5.820 21.442 1.00 94.50 93 MET A N 1
ATOM 736 C CA . MET A 1 93 ? -13.091 -6.453 20.185 1.00 94.50 93 MET A CA 1
ATOM 737 C C . MET A 1 93 ? -14.072 -6.204 19.033 1.00 94.50 93 MET A C 1
ATOM 739 O O . MET A 1 93 ? -13.642 -5.927 17.922 1.00 94.50 93 MET A O 1
ATOM 743 N N . ASN A 1 94 ? -15.380 -6.259 19.283 1.00 94.62 94 ASN A N 1
ATOM 744 C CA . ASN A 1 94 ? -16.402 -6.017 18.261 1.00 94.62 94 ASN A CA 1
ATOM 745 C C . ASN A 1 94 ? -16.320 -4.600 17.666 1.00 94.62 94 ASN A C 1
ATOM 747 O O . ASN A 1 94 ? -16.484 -4.436 16.461 1.00 94.62 94 ASN A O 1
ATOM 751 N N . ILE A 1 95 ? -16.020 -3.596 18.493 1.00 95.00 95 ILE A N 1
ATOM 752 C CA . ILE A 1 95 ? -15.824 -2.215 18.043 1.00 95.00 95 ILE A CA 1
ATOM 753 C C . ILE A 1 95 ? -14.534 -2.113 17.223 1.00 95.00 95 ILE A C 1
ATOM 755 O O . ILE A 1 95 ? -14.542 -1.577 16.118 1.00 95.00 95 ILE A O 1
ATOM 759 N N . TYR A 1 96 ? -13.442 -2.706 17.714 1.00 94.56 96 TYR A N 1
ATOM 760 C CA . TYR A 1 96 ? -12.158 -2.698 17.012 1.00 94.56 96 TYR A CA 1
ATOM 761 C C . TYR A 1 96 ? -12.208 -3.419 15.651 1.00 94.56 96 TYR A C 1
ATOM 763 O O . TYR A 1 96 ? -11.643 -2.937 14.670 1.00 94.56 96 TYR A O 1
ATOM 771 N N . LEU A 1 97 ? -12.908 -4.555 15.569 1.00 97.44 97 LEU A N 1
ATOM 772 C CA . LEU A 1 97 ? -13.111 -5.299 14.322 1.00 97.44 97 LEU A CA 1
ATOM 773 C C . LEU A 1 97 ? -13.940 -4.505 13.311 1.00 97.44 97 LEU A C 1
ATOM 775 O O . LEU A 1 97 ? -13.608 -4.519 12.126 1.00 97.44 97 LEU A O 1
ATOM 779 N N . ASN A 1 98 ? -14.961 -3.773 13.767 1.00 97.69 98 ASN A N 1
ATOM 780 C CA . ASN A 1 98 ? -15.718 -2.885 12.889 1.00 97.69 98 ASN A CA 1
ATOM 781 C C . ASN A 1 98 ? -14.814 -1.798 12.288 1.00 97.69 98 ASN A C 1
ATOM 783 O O . ASN A 1 98 ? -14.882 -1.534 11.091 1.00 97.69 98 ASN A O 1
ATOM 787 N N . TRP A 1 99 ? -13.883 -1.242 13.072 1.00 98.06 99 TRP A N 1
ATOM 788 C CA . TRP A 1 99 ? -12.934 -0.256 12.549 1.00 98.06 99 TRP A CA 1
ATOM 789 C C . TRP A 1 99 ? -12.006 -0.813 11.476 1.00 98.06 99 TRP A C 1
ATOM 791 O O . TRP A 1 99 ? -11.710 -0.112 10.509 1.00 98.06 99 TRP A O 1
ATOM 801 N N . ILE A 1 100 ? -11.540 -2.054 11.646 1.00 98.12 100 ILE A N 1
ATOM 802 C CA . ILE A 1 100 ? -10.730 -2.753 10.640 1.00 98.12 100 ILE A CA 1
ATOM 803 C C . ILE A 1 100 ? -11.538 -2.949 9.358 1.00 98.12 100 ILE A C 1
ATOM 805 O O . ILE A 1 100 ? -11.026 -2.664 8.277 1.00 98.12 100 ILE A O 1
ATOM 809 N N . TYR A 1 101 ? -12.785 -3.408 9.486 1.00 98.31 101 TYR A N 1
ATOM 810 C CA . TYR A 1 101 ? -13.685 -3.615 8.356 1.00 98.31 101 TYR A CA 1
ATOM 811 C C . TYR A 1 101 ? -13.922 -2.311 7.583 1.00 98.31 101 TYR A C 1
ATOM 813 O O . TYR A 1 101 ? -13.645 -2.245 6.389 1.00 98.31 101 TYR A O 1
ATOM 821 N N . GLU A 1 102 ? -14.324 -1.237 8.263 1.00 98.25 102 GLU A N 1
ATOM 822 C CA . GLU A 1 102 ? -14.554 0.064 7.623 1.00 98.25 102 GLU A CA 1
ATOM 823 C C . GLU A 1 102 ? -13.276 0.662 7.021 1.00 98.25 102 GLU A C 1
ATOM 825 O O . GLU A 1 102 ? -13.307 1.286 5.958 1.00 98.25 102 GLU A O 1
ATOM 830 N N . ALA A 1 103 ? -12.128 0.473 7.679 1.00 98.38 103 ALA A N 1
ATOM 831 C CA . ALA A 1 103 ? -10.848 0.906 7.136 1.00 98.38 103 ALA A CA 1
ATOM 832 C C . ALA A 1 103 ? -10.488 0.149 5.858 1.00 98.38 103 ALA A C 1
ATOM 834 O O . ALA A 1 103 ? -9.980 0.769 4.926 1.00 98.38 103 ALA A O 1
ATOM 835 N N . TRP A 1 104 ? -10.768 -1.152 5.798 1.00 98.25 104 TRP A N 1
ATOM 836 C CA . TRP A 1 104 ? -10.566 -1.960 4.601 1.00 98.25 104 TRP A CA 1
ATOM 837 C C . TRP A 1 104 ? -11.483 -1.517 3.457 1.00 98.25 104 TRP A C 1
ATOM 839 O O . TRP A 1 104 ? -10.986 -1.213 2.376 1.00 98.25 104 TRP A O 1
ATOM 849 N N . GLU A 1 105 ? -12.783 -1.365 3.721 1.00 98.25 105 GLU A N 1
ATOM 850 C CA . GLU A 1 105 ? -13.771 -0.919 2.726 1.00 98.25 105 GLU A CA 1
ATOM 851 C C . GLU A 1 105 ? -13.481 0.493 2.187 1.00 98.25 105 GLU A C 1
ATOM 853 O O . GLU A 1 105 ? -13.851 0.829 1.064 1.00 98.25 105 GLU A O 1
ATOM 858 N N . SER A 1 106 ? -12.774 1.330 2.955 1.00 97.81 106 SER A N 1
ATOM 859 C CA . SER A 1 106 ? -12.359 2.662 2.498 1.00 97.81 106 SER A CA 1
ATOM 860 C C . SER A 1 106 ? -11.234 2.651 1.451 1.00 97.81 106 SER A C 1
ATOM 862 O O . SER A 1 106 ? -10.971 3.676 0.816 1.00 97.81 106 SER A O 1
ATOM 864 N N . ILE A 1 107 ? -10.542 1.521 1.264 1.00 98.31 107 ILE A N 1
ATOM 865 C CA . ILE A 1 107 ? -9.470 1.378 0.278 1.00 98.31 107 ILE A CA 1
ATOM 866 C C . ILE A 1 107 ? -10.068 0.900 -1.047 1.00 98.31 107 ILE A C 1
ATOM 868 O O . ILE A 1 107 ? -10.579 -0.211 -1.150 1.00 98.31 107 ILE A O 1
ATOM 872 N N . SER A 1 108 ? -9.956 1.717 -2.097 1.00 97.88 108 SER A N 1
ATOM 873 C CA . SER A 1 108 ? -10.494 1.337 -3.406 1.00 97.88 108 SER A CA 1
ATOM 874 C C . SER A 1 108 ? -9.714 0.183 -4.048 1.00 97.88 108 SER A C 1
ATOM 876 O O . SER A 1 108 ? -8.489 0.069 -3.903 1.00 97.88 108 SER A O 1
ATOM 878 N N . LYS A 1 109 ? -10.416 -0.656 -4.819 1.00 97.00 109 LYS A N 1
ATOM 879 C CA . LYS A 1 109 ? -9.798 -1.762 -5.568 1.00 97.00 109 LYS A CA 1
ATOM 880 C C . LYS A 1 109 ? -8.762 -1.243 -6.559 1.00 97.00 109 LYS A C 1
ATOM 882 O O . LYS A 1 109 ? -7.687 -1.818 -6.674 1.00 97.00 109 LYS A O 1
ATOM 887 N N . GLU A 1 110 ? -9.034 -0.110 -7.197 1.00 96.88 110 GLU A N 1
ATOM 888 C CA . GLU A 1 110 ? -8.131 0.548 -8.143 1.00 96.88 110 GLU A CA 1
ATOM 889 C C . GLU A 1 110 ? -6.821 0.951 -7.463 1.00 96.88 110 GLU A C 1
ATOM 891 O O . GLU A 1 110 ? -5.748 0.789 -8.041 1.00 96.88 110 GLU A O 1
ATOM 896 N N . LYS A 1 111 ? -6.880 1.431 -6.213 1.00 96.44 111 LYS A N 1
ATOM 897 C CA . LYS A 1 111 ? -5.690 1.776 -5.428 1.00 96.44 111 LYS A CA 1
ATOM 898 C C . LYS A 1 111 ? -4.847 0.540 -5.119 1.00 96.44 111 LYS A C 1
ATOM 900 O O . LYS A 1 111 ? -3.621 0.623 -5.171 1.00 96.44 111 LYS A O 1
ATOM 905 N N . ILE A 1 112 ? -5.486 -0.593 -4.825 1.00 96.62 112 ILE A N 1
ATOM 906 C CA . ILE A 1 112 ? -4.797 -1.873 -4.628 1.00 96.62 112 ILE A CA 1
ATOM 907 C C . ILE A 1 112 ? -4.185 -2.340 -5.951 1.00 96.62 112 ILE A C 1
ATOM 909 O O . ILE A 1 112 ? -2.980 -2.554 -5.999 1.00 96.62 112 ILE A O 1
ATOM 913 N N . SER A 1 113 ? -4.943 -2.420 -7.043 1.00 95.62 113 SER A N 1
ATOM 914 C CA . SER A 1 113 ? -4.423 -2.862 -8.344 1.00 95.62 113 SER A CA 1
ATOM 915 C C . SER A 1 113 ? -3.268 -1.985 -8.842 1.00 95.62 113 SER A C 1
ATOM 917 O O . SER A 1 113 ? -2.212 -2.502 -9.199 1.00 95.62 113 SER A O 1
ATOM 919 N N . LYS A 1 114 ? -3.405 -0.654 -8.777 1.00 96.00 114 LYS A N 1
ATOM 920 C CA . LYS A 1 114 ? -2.353 0.289 -9.188 1.00 96.00 114 LYS A CA 1
ATOM 921 C C . LYS A 1 114 ? -1.084 0.164 -8.344 1.00 96.00 114 LYS A C 1
ATOM 923 O O . LYS A 1 114 ? 0.010 0.428 -8.840 1.00 96.00 114 LYS A O 1
ATOM 928 N N . SER A 1 115 ? -1.203 -0.252 -7.081 1.00 96.75 115 SER A N 1
ATOM 929 C CA . SER A 1 115 ? -0.045 -0.399 -6.194 1.00 96.75 115 SER A CA 1
ATOM 930 C C . SER A 1 115 ? 0.958 -1.443 -6.682 1.00 96.75 115 SER A C 1
ATOM 932 O O . SER A 1 115 ? 2.158 -1.249 -6.498 1.00 96.75 115 SER A O 1
ATOM 934 N N . PHE A 1 116 ? 0.492 -2.497 -7.359 1.00 95.56 116 PHE A N 1
ATOM 935 C CA . PHE A 1 116 ? 1.364 -3.529 -7.920 1.00 95.56 116 PHE A CA 1
ATOM 936 C C . PHE A 1 116 ? 2.191 -2.997 -9.093 1.00 95.56 116 PHE A C 1
ATOM 938 O O . PHE A 1 116 ? 3.408 -3.170 -9.092 1.00 95.56 116 PHE A O 1
ATOM 945 N N . LYS A 1 117 ? 1.567 -2.253 -10.017 1.00 94.88 117 LYS A N 1
ATOM 946 C CA . LYS A 1 117 ? 2.282 -1.555 -11.100 1.00 94.88 117 LYS A CA 1
ATOM 947 C C . LYS A 1 117 ? 3.243 -0.492 -10.581 1.00 94.88 117 LYS A C 1
ATOM 949 O O . LYS A 1 117 ? 4.379 -0.369 -11.023 1.00 94.88 117 LYS A O 1
ATOM 954 N N . THR A 1 118 ? 2.804 0.251 -9.568 1.00 95.38 118 THR A N 1
ATOM 955 C CA . THR A 1 118 ? 3.636 1.273 -8.927 1.00 95.38 118 THR A CA 1
ATOM 956 C C . THR A 1 118 ? 4.907 0.659 -8.332 1.00 95.38 118 THR A C 1
ATOM 958 O O . THR A 1 118 ? 5.942 1.313 -8.307 1.00 95.38 118 THR A O 1
ATOM 961 N N . CYS A 1 119 ? 4.851 -0.596 -7.877 1.00 95.31 119 CYS A N 1
ATOM 962 C CA . CYS A 1 119 ? 5.988 -1.319 -7.303 1.00 95.31 119 CYS A CA 1
ATOM 963 C C . CYS A 1 119 ? 6.798 -2.140 -8.318 1.00 95.31 119 CYS A C 1
ATOM 965 O O . CYS A 1 119 ? 7.688 -2.872 -7.890 1.00 95.31 119 CYS A O 1
ATOM 967 N N . GLY A 1 120 ? 6.511 -2.056 -9.622 1.00 93.25 120 GLY A N 1
ATOM 968 C CA . GLY A 1 120 ? 7.252 -2.821 -10.629 1.00 93.25 120 GLY A CA 1
ATOM 969 C C . GLY A 1 120 ? 6.871 -4.305 -10.711 1.00 93.25 120 GLY A C 1
ATOM 970 O O . GLY A 1 120 ? 7.654 -5.085 -11.239 1.00 93.25 120 GLY A O 1
ATOM 971 N N . ILE A 1 121 ? 5.735 -4.731 -10.136 1.00 91.94 121 ILE A N 1
ATOM 972 C CA . ILE A 1 121 ? 5.393 -6.162 -9.989 1.00 91.94 121 ILE A CA 1
ATOM 973 C C . ILE A 1 121 ? 4.596 -6.689 -11.184 1.00 91.94 121 ILE A C 1
ATOM 975 O O . ILE A 1 121 ? 4.824 -7.802 -11.639 1.00 91.94 121 ILE A O 1
ATOM 979 N N . THR A 1 122 ? 3.619 -5.918 -11.661 1.00 93.12 122 THR A N 1
ATOM 980 C CA . THR A 1 122 ? 2.685 -6.338 -12.725 1.00 93.12 122 THR A CA 1
ATOM 981 C C . THR A 1 122 ? 2.827 -5.464 -13.967 1.00 93.12 122 THR A C 1
ATOM 983 O O . THR A 1 122 ? 1.842 -5.243 -14.670 1.00 93.12 122 THR A O 1
ATOM 986 N N . ASN A 1 123 ? 4.008 -4.878 -14.158 1.00 94.31 123 ASN A N 1
ATOM 987 C CA . ASN A 1 123 ? 4.308 -3.995 -15.277 1.00 94.31 123 ASN A CA 1
ATOM 988 C C . ASN A 1 123 ? 4.577 -4.822 -16.536 1.00 94.31 123 ASN A C 1
ATOM 990 O O . ASN A 1 123 ? 5.054 -5.955 -16.452 1.00 94.31 123 ASN A O 1
ATOM 994 N N . ALA A 1 124 ? 4.296 -4.243 -17.699 1.00 92.75 124 ALA A N 1
ATOM 995 C CA . ALA A 1 124 ? 4.638 -4.848 -18.979 1.00 92.75 124 ALA A CA 1
ATOM 996 C C . ALA A 1 124 ? 6.159 -5.081 -19.124 1.00 92.75 124 ALA A C 1
ATOM 998 O O . ALA A 1 124 ? 6.974 -4.220 -18.785 1.00 92.75 124 ALA A O 1
ATOM 999 N N . PHE A 1 125 ? 6.540 -6.247 -19.657 1.00 87.75 125 PHE A N 1
ATOM 1000 C CA . PHE A 1 125 ? 7.946 -6.624 -19.866 1.00 87.75 125 PHE A CA 1
ATOM 1001 C C . PHE A 1 125 ? 8.658 -5.761 -20.915 1.00 87.75 125 PHE A C 1
ATOM 1003 O O . PHE A 1 125 ? 9.870 -5.591 -20.831 1.00 87.75 125 PHE A O 1
ATOM 1010 N N . ASP A 1 126 ? 7.906 -5.185 -21.856 1.00 88.50 126 ASP A N 1
ATOM 1011 C CA . ASP A 1 126 ? 8.409 -4.281 -22.899 1.00 88.50 126 ASP A CA 1
ATOM 1012 C C . ASP A 1 126 ? 8.810 -2.891 -22.368 1.00 88.50 126 ASP A C 1
ATOM 1014 O O . ASP A 1 126 ? 9.292 -2.047 -23.120 1.00 88.50 126 ASP A O 1
ATOM 1018 N N . GLY A 1 127 ? 8.598 -2.631 -21.074 1.00 90.50 127 GLY A N 1
ATOM 1019 C CA . GLY A 1 127 ? 8.940 -1.368 -20.430 1.00 90.50 127 GLY A CA 1
ATOM 1020 C C . GLY A 1 127 ? 7.980 -0.222 -20.684 1.00 90.50 127 GLY A C 1
ATOM 1021 O O . GLY A 1 127 ? 8.198 0.871 -20.160 1.00 90.50 127 GLY A O 1
ATOM 1022 N N . SER A 1 128 ? 6.888 -0.452 -21.416 1.00 93.31 128 SER A N 1
ATOM 1023 C CA . SER A 1 128 ? 5.891 0.582 -21.711 1.00 93.31 128 SER A CA 1
ATOM 1024 C C . SER A 1 128 ? 5.252 1.183 -20.448 1.00 93.31 128 SER A C 1
ATOM 1026 O O . SER A 1 128 ? 4.776 2.318 -20.471 1.00 93.31 128 SER A O 1
ATOM 1028 N N . GLU A 1 129 ? 5.298 0.460 -19.324 1.00 94.44 129 GLU A N 1
ATOM 1029 C CA . GLU A 1 129 ? 4.730 0.861 -18.032 1.00 94.44 129 GLU A CA 1
ATOM 1030 C C . GLU A 1 129 ? 5.778 1.224 -16.962 1.00 94.44 129 GLU A C 1
ATOM 1032 O O . GLU A 1 129 ? 5.419 1.456 -15.804 1.00 94.44 129 GLU A O 1
ATOM 1037 N N . ASP A 1 130 ? 7.072 1.289 -17.291 1.00 92.69 130 ASP A N 1
ATOM 1038 C CA . ASP A 1 130 ? 8.115 1.537 -16.280 1.00 92.69 130 ASP A CA 1
ATOM 1039 C C . ASP A 1 130 ? 8.002 2.923 -15.636 1.00 92.69 130 ASP A C 1
ATOM 1041 O O . ASP A 1 130 ? 8.345 3.108 -14.467 1.00 92.69 130 ASP A O 1
ATOM 1045 N N . GLY A 1 131 ? 7.454 3.900 -16.365 1.00 92.25 131 GLY A N 1
ATOM 1046 C CA . GLY A 1 131 ? 7.180 5.240 -15.840 1.00 92.25 131 GLY A CA 1
ATOM 1047 C C . GLY A 1 131 ? 6.224 5.255 -14.636 1.00 92.25 131 GLY A C 1
ATOM 1048 O O . GLY A 1 131 ? 6.169 6.244 -13.902 1.00 92.25 131 GLY A O 1
ATOM 1049 N N . GLU A 1 132 ? 5.486 4.167 -14.388 1.00 92.88 132 GLU A N 1
ATOM 1050 C CA . GLU A 1 132 ? 4.636 4.032 -13.202 1.00 92.88 132 GLU A CA 1
ATOM 1051 C C . GLU A 1 132 ? 5.423 3.695 -11.924 1.00 92.88 132 GLU A C 1
ATOM 1053 O O . GLU A 1 132 ? 4.912 3.918 -10.819 1.00 92.88 132 GLU A O 1
ATOM 1058 N N . ILE A 1 133 ? 6.660 3.201 -12.044 1.00 95.50 133 ILE A N 1
ATOM 1059 C CA . ILE A 1 133 ? 7.453 2.698 -10.919 1.00 95.50 133 ILE A CA 1
ATOM 1060 C C . ILE A 1 133 ? 7.878 3.858 -10.012 1.00 95.50 133 ILE A C 1
ATOM 1062 O O . ILE A 1 133 ? 8.709 4.692 -10.372 1.00 95.50 133 ILE A O 1
ATOM 1066 N N . HIS A 1 134 ? 7.326 3.919 -8.795 1.00 94.56 134 HIS A N 1
ATOM 1067 C CA . HIS A 1 134 ? 7.489 5.104 -7.938 1.00 94.56 134 HIS A CA 1
ATOM 1068 C C . HIS A 1 134 ? 8.931 5.373 -7.530 1.00 94.56 134 HIS A C 1
ATOM 1070 O O . HIS A 1 134 ? 9.331 6.531 -7.441 1.00 94.56 134 HIS A O 1
ATOM 1076 N N . CYS A 1 135 ? 9.713 4.322 -7.285 1.00 94.44 135 CYS A N 1
ATOM 1077 C CA . CYS A 1 135 ? 11.065 4.487 -6.779 1.00 94.44 135 CYS A CA 1
ATOM 1078 C C . CYS A 1 135 ? 12.041 5.007 -7.845 1.00 94.44 135 CYS A C 1
ATOM 1080 O O . CYS A 1 135 ? 13.097 5.512 -7.469 1.00 94.44 135 CYS A O 1
ATOM 1082 N N . PHE A 1 136 ? 11.675 4.925 -9.131 1.00 94.44 136 PHE A N 1
ATOM 1083 C CA . PHE A 1 136 ? 12.496 5.316 -10.283 1.00 94.44 136 PHE A CA 1
ATOM 1084 C C . PHE A 1 136 ? 12.099 6.655 -10.912 1.00 94.44 136 PHE A C 1
ATOM 1086 O O . PHE A 1 136 ? 12.701 7.053 -11.909 1.00 94.44 136 PHE A O 1
ATOM 1093 N N . LYS A 1 137 ? 11.109 7.352 -10.345 1.00 90.12 137 LYS A N 1
ATOM 1094 C CA . LYS A 1 137 ? 10.754 8.719 -10.752 1.00 90.12 137 LYS A CA 1
ATOM 1095 C C . LYS A 1 137 ? 11.935 9.676 -10.562 1.00 90.12 137 LYS A C 1
ATOM 1097 O O . LYS A 1 137 ? 12.827 9.400 -9.763 1.00 90.12 137 LYS A O 1
ATOM 1102 N N . GLU A 1 138 ? 11.926 10.806 -11.270 1.00 84.75 138 GLU A N 1
ATOM 1103 C CA . GLU A 1 138 ? 13.017 11.798 -11.232 1.00 84.75 138 GLU A CA 1
ATOM 1104 C C . GLU A 1 138 ? 13.307 12.324 -9.816 1.00 84.75 138 GLU A C 1
ATOM 1106 O O . GLU A 1 138 ? 14.465 12.477 -9.435 1.00 84.75 138 GLU A O 1
ATOM 1111 N N . ASP A 1 139 ? 12.262 12.539 -9.016 1.00 85.38 139 ASP A N 1
ATOM 1112 C CA . ASP A 1 139 ? 12.318 12.934 -7.603 1.00 85.38 139 ASP A CA 1
ATOM 1113 C C . ASP A 1 139 ? 12.309 11.731 -6.638 1.00 85.38 139 ASP A C 1
ATOM 1115 O O . ASP A 1 139 ? 12.153 11.873 -5.422 1.00 85.38 139 ASP A O 1
ATOM 1119 N N . GLY A 1 140 ? 12.455 10.526 -7.186 1.00 85.50 140 GLY A N 1
ATOM 1120 C CA . GLY A 1 140 ? 12.341 9.268 -6.477 1.00 85.50 140 GLY A CA 1
ATOM 1121 C C . GLY A 1 140 ? 13.557 8.929 -5.604 1.00 85.50 140 GLY A C 1
ATOM 1122 O O . GLY A 1 140 ? 14.660 9.451 -5.771 1.00 85.50 140 GLY A O 1
ATOM 1123 N N . PRO A 1 141 ? 13.387 7.987 -4.662 1.00 90.25 141 PRO A N 1
ATOM 1124 C CA . PRO A 1 141 ? 14.438 7.553 -3.743 1.00 90.25 141 PRO A CA 1
ATOM 1125 C C . PRO A 1 141 ? 15.578 6.757 -4.397 1.00 90.25 141 PRO A C 1
ATOM 1127 O O . PRO A 1 141 ? 16.565 6.478 -3.714 1.00 90.25 141 PRO A O 1
ATOM 1130 N N . VAL A 1 142 ? 15.454 6.348 -5.666 1.00 91.50 142 VAL A N 1
ATOM 1131 C CA . VAL A 1 142 ? 16.487 5.596 -6.394 1.00 91.50 142 VAL A CA 1
ATOM 1132 C C . VAL A 1 142 ? 16.961 6.415 -7.601 1.00 91.50 142 VAL A C 1
ATOM 1134 O O . VAL A 1 142 ? 16.398 6.298 -8.693 1.00 91.50 142 VAL A O 1
ATOM 1137 N N . PRO A 1 143 ? 18.026 7.226 -7.439 1.00 89.56 143 PRO A N 1
ATOM 1138 C CA . PRO A 1 143 ? 18.575 8.035 -8.523 1.00 89.56 143 PRO A CA 1
ATOM 1139 C C . PRO A 1 143 ? 19.021 7.158 -9.684 1.00 89.56 143 PRO A C 1
ATOM 1141 O O . PRO A 1 143 ? 19.666 6.133 -9.458 1.00 89.56 143 PRO A O 1
ATOM 1144 N N . ASN A 1 144 ? 18.733 7.564 -10.920 1.00 92.00 144 ASN A N 1
ATOM 1145 C CA . ASN A 1 144 ? 19.055 6.812 -12.140 1.00 92.00 144 ASN A CA 1
ATOM 1146 C C . ASN A 1 144 ? 18.460 5.390 -12.171 1.00 92.00 144 ASN A C 1
ATOM 1148 O O . ASN A 1 144 ? 18.975 4.528 -12.881 1.00 92.00 144 ASN A O 1
ATOM 1152 N N . GLY A 1 145 ? 17.413 5.111 -11.385 1.00 92.62 145 GLY A N 1
ATOM 1153 C CA . GLY A 1 145 ? 16.781 3.791 -11.339 1.00 92.62 145 GLY A CA 1
ATOM 1154 C C . GLY A 1 145 ? 16.268 3.338 -12.705 1.00 92.62 145 GLY A C 1
ATOM 1155 O O . GLY A 1 145 ? 16.547 2.216 -13.115 1.00 92.62 145 GLY A O 1
ATOM 1156 N N . MET A 1 146 ? 15.635 4.251 -13.448 1.00 92.69 146 MET A N 1
ATOM 1157 C CA . MET A 1 146 ? 15.128 3.977 -14.795 1.00 92.69 146 MET A CA 1
ATOM 1158 C C . MET A 1 146 ? 16.238 3.599 -15.783 1.00 92.69 146 MET A C 1
ATOM 1160 O O . MET A 1 146 ? 16.129 2.604 -16.490 1.00 92.69 146 MET A O 1
ATOM 1164 N N . ILE A 1 147 ? 17.347 4.347 -15.772 1.00 93.00 147 ILE A N 1
ATOM 1165 C CA . ILE A 1 147 ? 18.504 4.088 -16.643 1.00 93.00 147 ILE A CA 1
ATOM 1166 C C . ILE A 1 147 ? 19.081 2.699 -16.354 1.00 93.00 147 ILE A C 1
ATOM 1168 O O . ILE A 1 147 ? 19.364 1.939 -17.274 1.00 93.00 147 ILE A O 1
ATOM 1172 N N . ARG A 1 148 ? 19.220 2.338 -15.070 1.00 93.19 148 ARG A N 1
ATOM 1173 C CA . ARG A 1 148 ? 19.728 1.014 -14.683 1.00 93.19 148 ARG A CA 1
ATOM 1174 C C . ARG A 1 148 ? 18.790 -0.116 -15.098 1.00 93.19 148 ARG A C 1
ATOM 1176 O O . ARG A 1 148 ? 19.276 -1.174 -15.478 1.00 93.19 148 ARG A O 1
ATOM 1183 N N . LEU A 1 149 ? 17.474 0.094 -15.022 1.00 92.38 149 LEU A N 1
ATOM 1184 C CA . LEU A 1 149 ? 16.489 -0.891 -15.471 1.00 92.38 149 LEU A CA 1
ATOM 1185 C C . LEU A 1 149 ? 16.592 -1.131 -16.982 1.00 92.38 149 LEU A C 1
ATOM 1187 O O . LEU A 1 149 ? 16.636 -2.281 -17.408 1.00 92.38 149 LEU A O 1
ATOM 1191 N N . GLN A 1 150 ? 16.679 -0.060 -17.773 1.00 91.56 150 GLN A N 1
ATOM 1192 C CA . GLN A 1 150 ? 16.832 -0.143 -19.229 1.00 91.56 150 GLN A CA 1
ATOM 1193 C C . GLN A 1 150 ? 18.118 -0.883 -19.614 1.00 91.56 150 GLN A C 1
ATOM 1195 O O . GLN A 1 150 ? 18.056 -1.858 -20.354 1.00 91.56 150 GLN A O 1
ATOM 1200 N N . GLN A 1 151 ? 19.253 -0.510 -19.012 1.00 92.44 151 GLN A N 1
ATOM 1201 C CA . GLN A 1 151 ? 20.532 -1.199 -19.222 1.00 92.44 151 GLN A CA 1
ATOM 1202 C C . GLN A 1 151 ? 20.455 -2.690 -18.872 1.00 92.44 151 GLN A C 1
ATOM 1204 O O . GLN A 1 151 ? 20.955 -3.524 -19.617 1.00 92.44 151 GLN A O 1
ATOM 1209 N N . ALA A 1 152 ? 19.813 -3.043 -17.754 1.00 90.62 152 ALA A N 1
ATOM 1210 C CA . ALA A 1 152 ? 19.667 -4.439 -17.350 1.00 90.62 152 ALA A CA 1
ATOM 1211 C C . ALA A 1 152 ? 18.823 -5.254 -18.342 1.00 90.62 152 ALA A C 1
ATOM 1213 O O . ALA A 1 152 ? 19.111 -6.429 -18.555 1.00 90.62 152 ALA A O 1
ATOM 1214 N N . ARG A 1 153 ? 17.803 -4.648 -18.963 1.00 88.94 153 ARG A N 1
ATOM 1215 C CA . ARG A 1 153 ? 17.012 -5.312 -20.007 1.00 88.94 153 ARG A CA 1
ATOM 1216 C C . ARG A 1 153 ? 17.788 -5.484 -21.303 1.00 88.94 153 ARG A C 1
ATOM 1218 O O . ARG A 1 153 ? 17.779 -6.581 -21.838 1.00 88.94 153 ARG A O 1
ATOM 1225 N N . GLU A 1 154 ? 18.494 -4.453 -21.759 1.00 89.06 154 GLU A N 1
ATOM 1226 C CA . GLU A 1 154 ? 19.359 -4.546 -22.945 1.00 89.06 154 GLU A CA 1
ATOM 12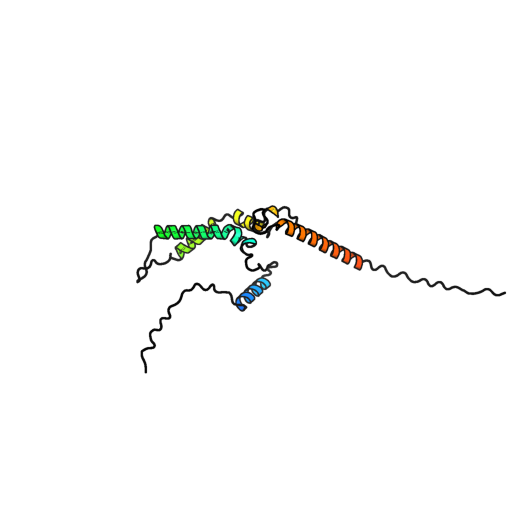27 C C . GLU A 1 154 ? 20.422 -5.641 -22.772 1.00 89.06 154 GLU A C 1
ATOM 1229 O O . GLU A 1 154 ? 20.662 -6.433 -23.681 1.00 89.06 154 GLU A O 1
ATOM 1234 N N . MET A 1 155 ? 21.020 -5.730 -21.579 1.00 87.94 155 MET A N 1
ATOM 1235 C CA . MET A 1 155 ? 21.952 -6.807 -21.238 1.00 87.94 155 MET A CA 1
ATOM 1236 C C . MET A 1 155 ? 21.277 -8.183 -21.274 1.00 87.94 155 MET A C 1
ATOM 1238 O O . MET A 1 155 ? 21.823 -9.105 -21.867 1.00 87.94 155 MET A O 1
ATOM 1242 N N . ALA A 1 156 ? 20.082 -8.321 -20.693 1.00 85.94 156 ALA A N 1
ATOM 1243 C CA . ALA A 1 156 ? 19.351 -9.587 -20.702 1.00 85.94 156 ALA A CA 1
ATOM 1244 C C . ALA A 1 156 ? 18.931 -10.020 -22.119 1.00 85.94 156 ALA A C 1
ATOM 1246 O O . ALA A 1 156 ? 19.006 -11.201 -22.446 1.00 85.94 156 ALA A O 1
ATOM 1247 N N . GLU A 1 157 ? 18.518 -9.084 -22.977 1.00 85.25 157 GLU A N 1
ATOM 1248 C CA . GLU A 1 157 ? 18.222 -9.365 -24.387 1.00 85.25 157 GLU A CA 1
ATOM 1249 C C . GLU A 1 157 ? 19.468 -9.842 -25.142 1.00 85.25 157 GLU A C 1
ATOM 1251 O O . GLU A 1 157 ? 19.385 -10.782 -25.936 1.00 85.25 157 GLU A O 1
ATOM 1256 N N . PHE A 1 158 ? 20.628 -9.234 -24.870 1.00 84.44 158 PHE A N 1
ATOM 1257 C CA . PHE A 1 158 ? 21.900 -9.659 -25.449 1.00 84.44 158 PHE A CA 1
ATOM 1258 C C . PHE A 1 158 ? 22.300 -11.066 -24.993 1.00 84.44 158 PHE A C 1
ATOM 1260 O O . PHE A 1 158 ? 22.702 -11.873 -25.830 1.00 84.44 158 PHE A O 1
ATOM 1267 N N . ASP A 1 159 ? 22.150 -11.379 -23.704 1.00 82.44 159 ASP A N 1
ATOM 1268 C CA . ASP A 1 159 ? 22.467 -12.702 -23.156 1.00 82.44 159 ASP A CA 1
ATOM 1269 C C . ASP A 1 159 ? 21.574 -13.791 -23.774 1.00 82.44 159 ASP A C 1
ATOM 1271 O O . ASP A 1 159 ? 22.081 -14.809 -24.241 1.00 82.44 159 ASP A O 1
ATOM 1275 N N . ILE A 1 160 ? 20.262 -13.546 -23.885 1.00 83.25 160 ILE A N 1
ATOM 1276 C CA . ILE A 1 160 ? 19.320 -14.477 -24.533 1.00 83.25 160 ILE A CA 1
ATOM 1277 C C . ILE A 1 160 ? 19.695 -14.701 -26.003 1.00 83.25 160 ILE A C 1
ATOM 1279 O O . ILE A 1 160 ? 19.660 -15.830 -26.497 1.00 83.25 160 ILE A O 1
ATOM 1283 N N . LEU A 1 161 ? 20.062 -13.635 -26.721 1.00 82.38 161 LEU A N 1
ATOM 1284 C CA . LEU A 1 161 ? 20.496 -13.745 -28.111 1.00 82.38 161 LEU A CA 1
ATOM 1285 C C . LEU A 1 161 ? 21.807 -14.533 -28.229 1.00 82.38 161 LEU A C 1
ATOM 1287 O O . LEU A 1 161 ? 21.935 -15.365 -29.124 1.00 82.38 161 LEU A O 1
ATOM 1291 N N . ALA A 1 162 ? 22.769 -14.286 -27.339 1.00 79.94 162 ALA A N 1
ATOM 1292 C CA . ALA A 1 162 ? 24.049 -14.983 -27.319 1.00 79.94 162 ALA A CA 1
ATOM 1293 C C . ALA A 1 162 ? 23.874 -16.483 -27.035 1.00 79.94 162 ALA A C 1
ATOM 1295 O O . ALA A 1 162 ? 24.470 -17.298 -27.737 1.00 79.94 162 ALA A O 1
ATOM 1296 N N . GLU A 1 163 ? 23.020 -16.852 -26.077 1.00 80.75 163 GLU A N 1
ATOM 1297 C CA . GLU A 1 163 ? 22.654 -18.248 -25.805 1.00 80.75 163 GLU A CA 1
ATOM 1298 C C . GLU A 1 163 ? 21.963 -18.898 -27.012 1.00 80.75 163 GLU A C 1
ATOM 1300 O O . GLU A 1 163 ? 22.321 -20.008 -27.408 1.00 80.75 163 GLU A O 1
ATOM 1305 N N . GLY A 1 164 ? 21.021 -18.193 -27.646 1.00 78.12 164 GLY A N 1
ATOM 1306 C CA . GLY A 1 164 ? 20.337 -18.681 -28.845 1.00 78.12 164 GLY A CA 1
ATOM 1307 C C . GLY A 1 164 ? 21.287 -18.908 -30.024 1.00 78.12 164 GLY A C 1
ATOM 1308 O O . GLY A 1 164 ? 21.184 -19.915 -30.720 1.00 78.12 164 GLY A O 1
ATOM 1309 N N . ILE A 1 165 ? 22.245 -18.002 -30.233 1.00 77.25 165 ILE A N 1
ATOM 1310 C CA . ILE A 1 165 ? 23.282 -18.148 -31.261 1.00 77.25 165 ILE A CA 1
ATOM 1311 C C . ILE A 1 165 ? 24.224 -19.309 -30.919 1.00 77.25 165 ILE A C 1
ATOM 1313 O O . ILE A 1 165 ? 24.522 -20.114 -31.797 1.00 77.25 165 ILE A O 1
ATOM 1317 N N . ALA A 1 166 ? 24.677 -19.424 -29.669 1.00 73.25 166 ALA A N 1
ATOM 1318 C CA . ALA A 1 166 ? 25.552 -20.513 -29.237 1.00 73.25 166 ALA A CA 1
ATOM 1319 C C . ALA A 1 166 ? 24.903 -21.892 -29.458 1.00 73.25 166 ALA A C 1
ATOM 1321 O O . ALA A 1 166 ? 25.557 -22.786 -29.991 1.00 73.25 166 ALA A O 1
ATOM 1322 N N . GLY A 1 167 ? 23.609 -22.034 -29.152 1.00 71.00 167 GLY A N 1
ATOM 1323 C CA . GLY A 1 167 ? 22.859 -23.266 -29.416 1.00 71.00 167 GLY A CA 1
ATOM 1324 C C . GLY A 1 167 ? 22.747 -23.612 -30.906 1.00 71.00 167 GLY A C 1
ATOM 1325 O O . GLY A 1 167 ? 22.821 -24.781 -31.269 1.00 71.00 167 GLY A O 1
ATOM 1326 N N . LEU A 1 168 ? 22.647 -22.610 -31.788 1.00 69.12 168 LEU A N 1
ATOM 1327 C CA . LEU A 1 168 ? 22.638 -22.832 -33.241 1.00 69.12 168 LEU A CA 1
ATOM 1328 C C . LEU A 1 168 ? 24.000 -23.287 -33.785 1.00 69.12 168 LEU A C 1
ATOM 1330 O O . LEU A 1 168 ? 24.041 -24.008 -34.777 1.00 69.12 168 LEU A O 1
ATOM 1334 N N . PHE A 1 169 ? 25.111 -22.875 -33.169 1.00 62.50 169 PHE A N 1
ATOM 1335 C CA . PHE A 1 169 ? 26.445 -23.321 -33.582 1.00 62.50 169 PHE A CA 1
ATOM 1336 C C . PHE A 1 169 ? 26.749 -24.764 -33.157 1.00 62.50 169 PHE A C 1
ATOM 1338 O O . PHE A 1 169 ? 27.484 -25.443 -33.867 1.00 62.50 169 PHE A O 1
ATOM 1345 N N . GLU A 1 170 ? 26.172 -25.255 -32.056 1.00 59.66 170 GLU A N 1
ATOM 1346 C CA . GLU A 1 170 ? 26.300 -26.666 -31.654 1.00 59.66 170 GLU A CA 1
ATOM 1347 C C . GLU A 1 170 ? 25.501 -27.627 -32.555 1.00 59.66 170 GLU A C 1
ATOM 1349 O O . GLU A 1 170 ? 25.895 -28.779 -32.714 1.00 59.66 170 GLU A O 1
ATOM 1354 N N . GLU A 1 171 ? 24.414 -27.174 -33.194 1.00 58.31 171 GLU A N 1
ATOM 1355 C CA . GLU A 1 171 ? 23.637 -27.992 -34.145 1.00 58.31 171 GLU A CA 1
ATOM 1356 C C . GLU A 1 171 ? 24.283 -28.105 -35.541 1.00 58.31 171 GLU A C 1
ATOM 1358 O O . GLU A 1 171 ? 23.874 -28.945 -36.344 1.00 58.31 171 GLU A O 1
ATOM 1363 N N . VAL A 1 172 ? 25.303 -27.292 -35.840 1.00 56.88 172 VAL A N 1
ATOM 1364 C CA . VAL A 1 172 ? 26.031 -27.296 -37.121 1.00 56.88 172 VAL A CA 1
ATOM 1365 C C . VAL A 1 172 ? 27.428 -27.902 -36.925 1.00 56.88 172 VAL A C 1
ATOM 1367 O O . VAL A 1 172 ? 28.441 -27.287 -37.248 1.00 56.88 172 VAL A O 1
ATOM 1370 N N . ASP A 1 173 ? 27.498 -29.129 -36.401 1.00 57.06 173 ASP A N 1
ATOM 1371 C CA . ASP A 1 173 ? 28.684 -29.980 -36.571 1.00 57.06 173 ASP A CA 1
ATOM 1372 C C . ASP A 1 173 ? 28.594 -30.613 -37.968 1.00 57.06 173 ASP A C 1
ATOM 1374 O O . ASP A 1 173 ? 27.945 -31.639 -38.185 1.00 57.06 173 ASP A O 1
ATOM 1378 N N . LEU A 1 174 ? 29.135 -29.903 -38.962 1.00 54.34 174 LEU A N 1
ATOM 1379 C CA . LEU A 1 174 ? 29.243 -30.394 -40.334 1.00 54.34 174 LEU A CA 1
ATOM 1380 C C . LEU A 1 174 ? 30.118 -31.650 -40.322 1.00 54.34 174 LEU A C 1
ATOM 1382 O O . LEU A 1 174 ? 31.299 -31.573 -39.981 1.00 54.34 174 LEU A O 1
ATOM 1386 N N . GLU A 1 175 ? 29.520 -32.785 -40.694 1.00 55.16 175 GLU A N 1
ATOM 1387 C CA . GLU A 1 175 ? 30.202 -34.057 -40.938 1.00 55.16 175 GLU A CA 1
ATOM 1388 C C . GLU A 1 175 ? 31.543 -33.805 -41.644 1.00 55.16 175 GLU A C 1
ATOM 1390 O O . GLU A 1 175 ? 31.591 -33.212 -42.722 1.00 55.16 175 GLU A O 1
ATOM 1395 N N . GLN A 1 176 ? 32.635 -34.204 -40.987 1.00 53.12 176 GLN A N 1
ATOM 1396 C CA . GLN A 1 176 ? 33.994 -34.067 -41.500 1.00 53.12 176 GLN A CA 1
ATOM 1397 C C . GLN A 1 176 ? 34.094 -34.720 -42.882 1.00 53.12 176 GLN A C 1
ATOM 1399 O O . GLN A 1 176 ? 33.851 -35.919 -43.022 1.00 53.12 176 GLN A O 1
ATOM 1404 N N . ASP A 1 177 ? 34.475 -33.919 -43.879 1.00 46.62 177 ASP A N 1
ATOM 1405 C CA . ASP A 1 177 ? 34.788 -34.371 -45.230 1.00 46.62 177 ASP A CA 1
ATOM 1406 C C . ASP A 1 177 ? 35.783 -35.543 -45.182 1.00 46.62 177 ASP A C 1
ATOM 1408 O O . ASP A 1 177 ? 36.887 -35.425 -44.642 1.00 46.62 177 ASP A O 1
ATOM 1412 N N . GLU A 1 178 ? 35.392 -36.680 -45.765 1.00 47.97 178 GLU A N 1
ATOM 1413 C CA . GLU A 1 178 ? 36.276 -37.819 -45.994 1.00 47.97 178 GLU A CA 1
ATOM 1414 C C . GLU A 1 178 ? 37.517 -37.363 -46.781 1.00 47.97 178 GLU A C 1
ATOM 1416 O O . GLU A 1 178 ? 37.444 -36.912 -47.929 1.00 47.97 178 GLU A O 1
ATOM 1421 N N . GLU A 1 179 ? 38.680 -37.494 -46.145 1.00 49.25 179 GLU A N 1
ATOM 1422 C CA . GLU A 1 179 ? 39.999 -37.262 -46.718 1.00 49.25 179 GLU A CA 1
ATOM 1423 C C . GLU A 1 179 ? 40.233 -38.240 -47.886 1.00 49.25 179 GLU A C 1
ATOM 1425 O O . GLU A 1 179 ? 40.695 -39.369 -47.713 1.00 49.25 179 GLU A O 1
ATOM 1430 N N . ASN A 1 180 ? 39.897 -37.817 -49.108 1.00 47.50 180 ASN A N 1
ATOM 1431 C CA . ASN A 1 180 ? 40.254 -38.538 -50.326 1.00 47.50 180 ASN A CA 1
ATOM 1432 C C . ASN A 1 180 ? 41.777 -38.488 -50.524 1.00 47.50 180 ASN A C 1
ATOM 1434 O O . ASN A 1 180 ? 42.324 -37.576 -51.148 1.00 47.50 180 ASN A O 1
ATOM 1438 N N . GLY A 1 181 ? 42.458 -39.500 -49.986 1.00 43.53 181 GLY A N 1
ATOM 1439 C CA . GLY A 1 181 ? 43.875 -39.761 -50.193 1.00 43.53 181 GLY A CA 1
ATOM 1440 C C . GLY A 1 181 ? 44.208 -39.927 -51.676 1.00 43.53 181 GLY A C 1
ATOM 1441 O O . GLY A 1 181 ? 43.823 -40.900 -52.324 1.00 43.53 181 GLY A O 1
ATOM 1442 N N . PHE A 1 182 ? 44.967 -38.975 -52.213 1.00 41.28 182 PHE A N 1
ATOM 1443 C CA . PHE A 1 182 ? 45.571 -39.060 -53.536 1.00 41.28 182 PHE A CA 1
ATOM 1444 C C . PHE A 1 182 ? 46.672 -40.133 -53.529 1.00 41.28 182 PHE A C 1
ATOM 1446 O O . PHE A 1 182 ? 47.766 -39.917 -53.005 1.00 41.28 182 PHE A O 1
ATOM 1453 N N . VAL A 1 183 ? 46.394 -41.301 -54.109 1.00 47.12 183 VAL A N 1
ATOM 1454 C CA . VAL A 1 183 ? 47.414 -42.324 -54.372 1.00 47.12 183 VAL A CA 1
ATOM 1455 C C . VAL A 1 183 ? 48.121 -41.954 -55.676 1.00 47.12 183 VAL A C 1
ATOM 1457 O O . VAL A 1 183 ? 47.590 -42.170 -56.762 1.00 47.12 183 VAL A O 1
ATOM 1460 N N . SER A 1 184 ? 49.315 -41.367 -55.569 1.00 48.56 184 SER A N 1
ATOM 1461 C CA . SER A 1 184 ? 50.211 -41.159 -56.709 1.00 48.56 184 SER A CA 1
ATOM 1462 C C . SER A 1 184 ? 50.797 -42.508 -57.118 1.00 48.56 184 SER A C 1
ATOM 1464 O O . SER A 1 184 ? 51.672 -43.031 -56.425 1.00 48.56 184 SER A O 1
ATOM 1466 N N . ASP A 1 185 ? 50.332 -43.072 -58.233 1.00 46.66 185 ASP A N 1
ATOM 1467 C CA . ASP A 1 185 ? 51.064 -44.154 -58.881 1.00 46.66 185 ASP A CA 1
ATOM 1468 C C . ASP A 1 185 ? 52.401 -43.611 -59.411 1.00 46.66 185 ASP A C 1
ATOM 1470 O O . ASP A 1 185 ? 52.512 -42.475 -59.879 1.00 46.66 185 ASP A O 1
ATOM 1474 N N . GLY A 1 186 ? 53.453 -44.395 -59.199 1.00 52.00 186 GLY A N 1
ATOM 1475 C CA . GLY A 1 186 ? 54.766 -44.169 -59.768 1.00 52.00 186 GLY A CA 1
ATOM 1476 C C . GLY A 1 186 ? 54.996 -45.216 -60.840 1.00 52.00 186 GLY A C 1
ATOM 1477 O O . GLY A 1 186 ? 55.077 -46.404 -60.531 1.00 52.00 186 GLY A O 1
ATOM 1478 N N . SER A 1 187 ? 55.125 -44.785 -62.090 1.00 51.41 187 SER A N 1
ATOM 1479 C CA . SER A 1 187 ? 55.708 -45.589 -63.163 1.00 51.41 187 SER A CA 1
ATOM 1480 C C . SER A 1 187 ? 56.182 -44.696 -64.302 1.00 51.41 187 SER A C 1
ATOM 1482 O O . SER A 1 187 ? 55.378 -44.177 -65.069 1.00 51.41 187 SER A O 1
ATOM 1484 N N . VAL A 1 188 ? 57.502 -44.576 -64.451 1.00 42.62 188 VAL A N 1
ATOM 1485 C CA . VAL A 1 188 ? 58.114 -44.376 -65.768 1.00 42.62 188 VAL A CA 1
ATOM 1486 C C . VAL A 1 188 ? 59.394 -45.214 -65.815 1.00 42.62 188 VAL A C 1
ATOM 1488 O O . VAL A 1 188 ? 60.414 -44.840 -65.240 1.00 42.62 188 VAL A O 1
ATOM 1491 N N . GLU A 1 189 ? 59.316 -46.381 -66.457 1.00 42.69 189 GLU A N 1
ATOM 1492 C CA . GLU A 1 189 ? 60.481 -47.053 -67.037 1.00 42.69 189 GLU A CA 1
ATOM 1493 C C . GLU A 1 189 ? 60.725 -46.465 -68.432 1.00 42.69 189 GLU A C 1
ATOM 1495 O O . GLU A 1 189 ? 59.823 -46.498 -69.273 1.00 42.69 189 GLU A O 1
ATOM 1500 N N . LEU A 1 190 ? 61.924 -45.910 -68.645 1.00 36.97 190 LEU A N 1
ATOM 1501 C CA . LEU A 1 190 ? 62.894 -46.226 -69.714 1.00 36.97 190 LEU A CA 1
ATOM 1502 C C . LEU A 1 190 ? 64.057 -45.224 -69.688 1.00 36.97 190 LEU A C 1
ATOM 1504 O O . LEU A 1 190 ? 63.800 -44.003 -69.781 1.00 36.97 190 LEU A O 1
#

Secondary structure (DSSP, 8-state):
--SSTT-------------PPPHHHHHHHHHHHHHTT-----PPPTT-HHHH-HIIIIIHHHHHHHHHHHHHHHHHHS--PBPTTSPBPPPPHHHHHHHHHHHHHTS-HHHHHHHHHHTTSS--TTSTTGGG-GGGSTTSSSTTHHHHHHHHHHHHHHHHHHHHHHHHHHT----PPP------------

Sequence (190 aa):
MSDEDSELVQQRDISKKRRIFTIDEKLEVLDFIKSHSIKEATIVPGGCTKFVQAADVSWNAPFKAKIRQQYEDWMLHGEKTTTSSGNTRAAPMNIYLNWIYEAWESISKEKISKSFKTCGITNAFDGSEDGEIHCFKEDGPVPNGMIRLQQAREMAEFDILAEGIAGLFEEVDLEQDEENGFVSDGSVEL

InterPro domains:
  IPR004875 DDE superfamily endonuclease domain [PF03184] (42-116)

Organism: Globodera rostochiensis (NCBI:txid31243)

Radius of gyration: 33.72 Å; Cα contacts (8 Å, |Δi|>4): 105; chains: 1; bounding box: 82×60×126 Å

pLDDT: mean 80.58, std 19.6, range [33.88, 98.38]

Mean predicted aligned error: 14.06 Å